Protein AF-A0A7C5XV26-F1 (afdb_monomer_lite)

pLDDT: mean 92.55, std 8.61, range [58.84, 98.88]

Radius of gyration: 18.76 Å; chains: 1; bounding box: 50×44×55 Å

Foldseek 3Di:
DVLLVLLQVLCVVLVALALLSPVDDAAEAEQQAPDLPDALAKAQAQPQDPGHGHRYIYFHHHDPFPAGLVQQSLRSQLRSQLSNLCNAQNADCDPVDPRLQSNQQSNLSSNLSSLLSLVVPADDDDDGSHRDQFGSLNRHDPSDGQDGQQAQDDDPPQDPVSRAAQACPVVVPDRHRNRDSSVNVNLLCCQAVWAAGNCLVYPPDPDFLRVFTADHPHSVLSSNLSSCLSHPPHHNPDGLLCVLVSSLVSQCVVQVPDDPPDKDGRSVSSSRNSQSSSSSRPRHHPPDHDIDDD

Secondary structure (DSSP, 8-state):
-HHHHHHHHHHHHTT-SSTTSS----EEEEEE--BTTB-S-EEEE-S--SSS-SSEEEEEPPSSSSS-GGG-HHHHHHHHHHHHHHTTT-----TTSS-HHHHHHHHHHHHHHHHHHHHHHSEESSSTTEE-SEESGGG-SSS--SEESS-----TTS-GGG---SSTTSSTT---HHHHHTHHHHHHHHHHH-B--GGGGSTT---TTTT--B----HHHHHHHHHHIIIII--TT--TTTHHHHHHHHHHHHH--PBTTB-S-TTHHHHHHHHHHHHHTT----S-------

Sequence (294 aa):
MQFTYDAMLTFHNLGRNGWDGLGGPAKVVVDEYNYPTEGDEAKFNRSASSRAPENSVVVLKKISRPYSVAAGIDIIGHEWGHGVVYTSANFPDDPSQPKPVGAQLHEGFADVIGYINEWSHQIPGSGPERADWMAGEDSFSNGHWDRRVDDANWPSWLPTYARYYFHKNDHPSDQEAHRRGNMLPVAFRLLDVGGQNPICSRPGWSGEGCTISVNGQGLSKAENIFFHTLTHMCTSTTQWEDLPDLMMWSAFRLYGHCTPGKPGNPALEEQHAVDDAFTAIGYPGPGDYYECPS

Structure (mmCIF, N/CA/C/O backbone):
data_AF-A0A7C5XV26-F1
#
_entry.id   AF-A0A7C5XV26-F1
#
loop_
_atom_site.group_PDB
_atom_site.id
_atom_site.type_symbol
_atom_site.label_atom_id
_atom_site.label_alt_id
_atom_site.label_comp_id
_atom_site.label_asym_id
_atom_site.label_entity_id
_atom_site.label_seq_id
_atom_site.pdbx_PDB_ins_code
_atom_site.Cartn_x
_atom_site.Cartn_y
_atom_site.Cartn_z
_atom_site.occupancy
_atom_site.B_iso_or_equiv
_atom_site.auth_seq_id
_atom_site.auth_comp_id
_atom_site.auth_asym_id
_atom_site.auth_atom_id
_atom_site.pdbx_PDB_model_num
ATOM 1 N N . MET A 1 1 ? 11.077 -14.746 -10.281 1.00 84.88 1 MET A N 1
ATOM 2 C CA . MET A 1 1 ? 10.145 -15.872 -10.019 1.00 84.88 1 MET A CA 1
ATOM 3 C C . MET A 1 1 ? 9.879 -16.048 -8.528 1.00 84.88 1 MET A C 1
ATOM 5 O O . MET A 1 1 ? 8.709 -16.113 -8.191 1.00 84.88 1 MET A O 1
ATOM 9 N N . GLN A 1 2 ? 10.899 -16.075 -7.655 1.00 95.88 2 GLN A N 1
ATOM 10 C CA . GLN A 1 2 ? 10.710 -16.202 -6.197 1.00 95.88 2 GLN A CA 1
ATOM 11 C C . GLN A 1 2 ? 9.757 -15.138 -5.621 1.00 95.88 2 GLN A C 1
ATOM 13 O O . GLN A 1 2 ? 8.709 -15.503 -5.115 1.00 95.88 2 GLN A O 1
ATOM 18 N N . PHE A 1 3 ? 9.995 -13.845 -5.864 1.00 97.62 3 PHE A N 1
ATOM 19 C CA . PHE A 1 3 ? 9.114 -12.778 -5.354 1.00 97.62 3 PHE A CA 1
ATOM 20 C C . PHE A 1 3 ? 7.666 -12.822 -5.861 1.00 97.62 3 PHE A C 1
ATOM 22 O O . PHE A 1 3 ? 6.751 -12.364 -5.192 1.00 97.62 3 PHE A O 1
ATOM 29 N N . THR A 1 4 ? 7.415 -13.423 -7.028 1.00 98.00 4 THR A N 1
ATOM 30 C CA . THR A 1 4 ? 6.037 -13.684 -7.478 1.00 98.00 4 THR A CA 1
ATOM 31 C C . THR A 1 4 ? 5.378 -14.782 -6.648 1.00 98.00 4 THR A C 1
ATOM 33 O O . THR A 1 4 ? 4.200 -14.678 -6.330 1.00 98.00 4 THR A O 1
ATOM 36 N N . TYR A 1 5 ? 6.122 -15.831 -6.297 1.00 98.12 5 TYR A N 1
ATOM 37 C CA . TYR A 1 5 ? 5.633 -16.858 -5.382 1.00 98.12 5 TYR A CA 1
ATOM 38 C C . TYR A 1 5 ? 5.378 -16.273 -3.988 1.00 98.12 5 TYR A C 1
ATOM 40 O O . TYR A 1 5 ? 4.312 -16.514 -3.425 1.00 98.12 5 TYR A O 1
ATOM 48 N N . ASP A 1 6 ? 6.300 -15.452 -3.485 1.00 98.38 6 ASP A N 1
ATOM 49 C CA . ASP A 1 6 ? 6.178 -14.789 -2.184 1.00 98.38 6 ASP A CA 1
ATOM 50 C C . ASP A 1 6 ? 4.942 -13.879 -2.139 1.00 98.38 6 ASP A C 1
ATOM 52 O O . ASP A 1 6 ? 4.151 -13.981 -1.204 1.00 98.38 6 ASP A O 1
ATOM 56 N N . ALA A 1 7 ? 4.673 -13.121 -3.212 1.00 98.31 7 ALA A N 1
ATOM 57 C CA . ALA A 1 7 ? 3.433 -12.356 -3.371 1.00 98.31 7 ALA A CA 1
ATOM 58 C C . ALA A 1 7 ? 2.167 -13.208 -3.242 1.00 98.31 7 ALA A C 1
ATOM 60 O O . ALA A 1 7 ? 1.232 -12.847 -2.526 1.00 98.31 7 ALA A O 1
ATOM 61 N N . MET A 1 8 ? 2.132 -14.373 -3.890 1.00 98.56 8 MET A N 1
ATOM 62 C CA . MET A 1 8 ? 0.978 -15.266 -3.769 1.00 98.56 8 MET A CA 1
ATOM 63 C C . MET A 1 8 ? 0.862 -15.876 -2.367 1.00 98.56 8 MET A C 1
ATOM 65 O O . MET A 1 8 ? -0.255 -16.077 -1.889 1.00 98.56 8 MET A O 1
ATOM 69 N N . LEU A 1 9 ? 1.987 -16.158 -1.701 1.00 98.56 9 LEU A N 1
ATOM 70 C CA . LEU A 1 9 ? 2.003 -16.656 -0.325 1.00 98.56 9 LEU A CA 1
ATOM 71 C C . LEU A 1 9 ? 1.493 -15.595 0.661 1.00 98.56 9 LEU A C 1
ATOM 73 O O . LEU A 1 9 ? 0.686 -15.920 1.528 1.00 98.56 9 LEU A O 1
ATOM 77 N N . THR A 1 10 ? 1.885 -14.332 0.486 1.00 98.56 10 THR A N 1
ATOM 78 C CA . THR A 1 10 ? 1.344 -13.191 1.239 1.00 98.56 10 THR A CA 1
ATOM 79 C C . THR A 1 10 ? -0.172 -13.118 1.095 1.00 98.56 10 THR A C 1
ATOM 81 O O . THR A 1 10 ? -0.890 -13.097 2.092 1.00 98.56 10 THR A O 1
ATOM 84 N N . PHE A 1 11 ? -0.692 -13.179 -0.136 1.00 98.69 11 PHE A N 1
ATOM 85 C CA . PHE A 1 11 ? -2.140 -13.168 -0.369 1.00 98.69 11 PHE A CA 1
ATOM 86 C C . PHE A 1 11 ? -2.839 -14.355 0.288 1.00 98.69 11 PHE A C 1
ATOM 88 O O . PHE A 1 11 ? -3.886 -14.174 0.907 1.00 98.69 11 PHE A O 1
ATOM 95 N N . HIS A 1 12 ? -2.244 -15.548 0.215 1.00 98.50 12 HIS A N 1
ATOM 96 C CA . HIS A 1 12 ? -2.775 -16.735 0.876 1.00 98.50 12 HIS A CA 1
ATOM 97 C C . HIS A 1 12 ? -2.871 -16.556 2.396 1.00 98.50 12 HIS A C 1
ATOM 99 O O . HIS A 1 12 ? -3.911 -16.865 2.978 1.00 98.50 12 HIS A O 1
ATOM 105 N N . ASN A 1 13 ? -1.825 -16.013 3.024 1.00 98.38 13 ASN A N 1
ATOM 106 C CA . ASN A 1 13 ? -1.793 -15.749 4.464 1.00 98.38 13 ASN A CA 1
ATOM 107 C C . ASN A 1 13 ? -2.829 -14.693 4.884 1.00 98.38 13 ASN A C 1
ATOM 109 O O . ASN A 1 13 ? -3.404 -14.801 5.963 1.00 98.38 13 ASN A O 1
ATOM 113 N N . LEU A 1 14 ? -3.133 -13.741 3.999 1.00 98.38 14 LEU A N 1
ATOM 114 C CA . LEU A 1 14 ? -4.205 -12.752 4.159 1.00 98.38 14 LEU A CA 1
ATOM 115 C C . LEU A 1 14 ? -5.596 -13.286 3.756 1.00 98.38 14 LEU A C 1
ATOM 117 O O . LEU A 1 14 ? -6.553 -12.524 3.625 1.00 98.38 14 LEU A O 1
ATOM 121 N N . GLY A 1 15 ? -5.731 -14.598 3.534 1.00 98.06 15 GLY A N 1
ATOM 122 C CA . GLY A 1 15 ? -7.009 -15.257 3.257 1.00 98.06 15 GLY A CA 1
ATOM 123 C C . GLY A 1 15 ? -7.496 -15.161 1.808 1.00 98.06 15 GLY A C 1
ATOM 124 O O . GLY A 1 15 ? -8.649 -15.498 1.530 1.00 98.06 15 GLY A O 1
ATOM 125 N N . ARG A 1 16 ? -6.647 -14.740 0.864 1.00 98.25 16 ARG A N 1
ATOM 126 C CA . ARG A 1 16 ? -6.972 -14.630 -0.566 1.00 98.25 16 ARG A CA 1
ATOM 127 C C . ARG A 1 16 ? -6.250 -15.697 -1.390 1.00 98.25 16 ARG A C 1
ATOM 129 O O . ARG A 1 16 ? -5.036 -15.853 -1.330 1.00 98.25 16 ARG A O 1
ATOM 136 N N . ASN A 1 17 ? -6.990 -16.427 -2.221 1.00 98.19 17 ASN A N 1
ATOM 137 C CA . ASN A 1 17 ? -6.408 -17.432 -3.111 1.00 98.19 17 ASN A CA 1
ATOM 138 C C . ASN A 1 17 ? -5.797 -16.773 -4.365 1.00 98.19 17 ASN A C 1
ATOM 140 O O . ASN A 1 17 ? -6.487 -16.597 -5.365 1.00 98.19 17 ASN A O 1
ATOM 144 N N . GLY A 1 18 ? -4.519 -16.389 -4.311 1.00 97.81 18 GLY A N 1
ATOM 145 C CA . GLY A 1 18 ? -3.819 -15.723 -5.418 1.00 97.81 18 GLY A CA 1
ATOM 146 C C . GLY A 1 18 ? -4.262 -14.272 -5.651 1.00 97.81 18 GLY A C 1
ATOM 147 O O . GLY A 1 18 ? -5.077 -13.724 -4.912 1.00 97.81 18 GLY A O 1
ATOM 148 N N . TRP A 1 19 ? -3.721 -13.625 -6.685 1.00 97.94 19 TRP A N 1
ATOM 149 C CA . TRP A 1 19 ? -4.006 -12.210 -6.970 1.00 97.94 19 TRP A CA 1
ATOM 150 C C . TRP A 1 19 ? -5.480 -11.961 -7.336 1.00 97.94 19 TRP A C 1
ATOM 152 O O . TRP A 1 19 ? -6.054 -10.951 -6.932 1.00 97.94 19 TRP A O 1
ATOM 162 N N . ASP A 1 20 ? -6.127 -12.911 -8.015 1.00 97.94 20 ASP A N 1
ATOM 163 C CA . ASP A 1 20 ? -7.521 -12.826 -8.472 1.00 97.94 20 ASP A CA 1
ATOM 164 C C . ASP A 1 20 ? -8.550 -13.361 -7.461 1.00 97.94 20 ASP A C 1
ATOM 166 O O . ASP A 1 20 ? -9.755 -13.258 -7.687 1.00 97.94 20 ASP A O 1
ATOM 170 N N . GLY A 1 21 ? -8.096 -13.933 -6.341 1.00 98.19 21 GLY A N 1
ATOM 171 C CA . GLY A 1 21 ? -8.956 -14.577 -5.345 1.00 98.19 21 GLY A CA 1
ATOM 172 C C . GLY A 1 21 ? -9.501 -15.948 -5.765 1.00 98.19 21 GLY A C 1
ATOM 173 O O . GLY A 1 21 ? -10.242 -16.562 -4.996 1.00 98.19 21 GLY A O 1
ATOM 174 N N . LEU A 1 22 ? -9.132 -16.449 -6.948 1.00 98.25 22 LEU A N 1
ATOM 175 C CA . LEU A 1 22 ? -9.592 -17.720 -7.518 1.00 98.25 22 LEU A CA 1
ATOM 176 C C . LEU A 1 22 ? -8.457 -18.739 -7.704 1.00 98.25 22 LEU A C 1
ATOM 178 O O . LEU A 1 22 ? -8.714 -19.882 -8.086 1.00 98.25 22 LEU A O 1
ATOM 182 N N . GLY A 1 23 ? -7.217 -18.360 -7.400 1.00 96.88 23 GLY A N 1
ATOM 183 C CA . GLY A 1 23 ? -6.029 -19.185 -7.595 1.00 96.88 23 GLY A CA 1
ATOM 184 C C . GLY A 1 23 ? -5.565 -19.198 -9.048 1.00 96.88 23 GLY A C 1
ATOM 185 O O . GLY A 1 23 ? -4.996 -20.193 -9.504 1.00 96.88 23 GLY A O 1
ATOM 186 N N . GLY A 1 24 ? -5.839 -18.124 -9.794 1.00 95.06 24 GLY A N 1
ATOM 187 C CA . GLY A 1 24 ? -5.371 -17.972 -11.163 1.00 95.06 24 GLY A CA 1
ATOM 188 C C . GLY A 1 24 ? -3.841 -18.008 -11.261 1.00 95.06 24 GLY A C 1
ATOM 189 O O . GLY A 1 24 ? -3.130 -17.657 -10.315 1.00 95.06 24 GLY A O 1
ATOM 190 N N . PRO A 1 25 ? -3.288 -18.432 -12.411 1.00 96.44 25 PRO A N 1
ATOM 191 C CA . PRO A 1 25 ? -1.846 -18.539 -12.581 1.00 96.44 25 PRO A CA 1
ATOM 192 C C . PRO A 1 25 ? -1.173 -17.163 -12.501 1.00 96.44 25 PRO A C 1
ATOM 194 O O . PRO A 1 25 ? -1.464 -16.278 -13.306 1.00 96.44 25 PRO A O 1
ATOM 197 N N . ALA A 1 26 ? -0.217 -17.015 -11.584 1.00 97.19 26 ALA A N 1
ATOM 198 C CA . ALA A 1 26 ? 0.644 -15.843 -11.494 1.00 97.19 26 ALA A CA 1
ATOM 199 C C . ALA A 1 26 ? 1.788 -15.954 -12.515 1.00 97.19 26 ALA A C 1
ATOM 201 O O . ALA A 1 26 ? 2.703 -16.768 -12.370 1.00 97.19 26 ALA A O 1
ATOM 202 N N . LYS A 1 27 ? 1.712 -15.171 -13.592 1.00 97.06 27 LYS A N 1
ATOM 203 C CA . LYS A 1 27 ? 2.700 -15.160 -14.678 1.00 97.06 27 LYS A CA 1
ATOM 204 C C . LYS A 1 27 ? 3.583 -13.926 -14.561 1.00 97.06 27 LYS A C 1
ATOM 206 O O . LYS A 1 27 ? 3.082 -12.832 -14.321 1.00 97.06 27 LYS A O 1
ATOM 211 N N . VAL A 1 28 ? 4.878 -14.103 -14.795 1.00 96.50 28 VAL A N 1
ATOM 212 C CA . VAL A 1 28 ? 5.843 -13.005 -14.854 1.00 96.50 28 VAL A CA 1
ATOM 213 C C . VAL A 1 28 ? 6.678 -13.110 -16.124 1.00 96.50 28 VAL A C 1
ATOM 215 O O . VAL A 1 28 ? 7.121 -14.200 -16.491 1.00 96.50 28 VAL A O 1
ATOM 218 N N . VAL A 1 29 ? 6.881 -11.980 -16.794 1.00 95.25 29 VAL A N 1
ATOM 219 C CA . VAL A 1 29 ? 7.815 -11.827 -17.914 1.00 95.25 29 VAL A CA 1
ATOM 220 C C . VAL A 1 29 ? 8.934 -10.908 -17.448 1.00 95.25 29 VAL A C 1
ATOM 222 O O . VAL A 1 29 ? 8.661 -9.866 -16.865 1.00 95.25 29 VAL A O 1
ATOM 225 N N . VAL A 1 30 ? 10.187 -11.302 -17.672 1.00 93.25 30 VAL A N 1
ATOM 226 C CA . VAL A 1 30 ? 11.369 -10.542 -17.239 1.00 93.25 30 VAL A CA 1
ATOM 227 C C . VAL A 1 30 ? 12.223 -10.195 -18.447 1.00 93.25 30 VAL A C 1
ATOM 229 O O . VAL A 1 30 ? 12.278 -10.970 -19.403 1.00 93.25 30 VAL A O 1
ATOM 232 N N . ASP A 1 31 ? 12.884 -9.041 -18.376 1.00 88.44 31 ASP A N 1
ATOM 233 C CA . ASP A 1 31 ? 13.693 -8.464 -19.449 1.00 88.44 31 ASP A CA 1
ATOM 234 C C . ASP A 1 31 ? 12.890 -8.253 -20.740 1.00 88.44 31 ASP A C 1
ATOM 236 O O . ASP A 1 31 ? 13.389 -8.442 -21.855 1.00 88.44 31 ASP A O 1
ATOM 240 N N . GLU A 1 32 ? 11.631 -7.833 -20.588 1.00 84.38 32 GLU A N 1
ATOM 241 C CA . GLU A 1 32 ? 10.820 -7.405 -21.720 1.00 84.38 32 GLU A CA 1
ATOM 242 C C . GLU A 1 32 ? 11.439 -6.139 -22.332 1.00 84.38 32 GLU A C 1
ATOM 244 O O . GLU A 1 32 ? 11.882 -5.222 -21.634 1.00 84.38 32 GLU A O 1
ATOM 249 N N . TYR A 1 33 ? 11.565 -6.132 -23.659 1.00 79.19 33 TYR A N 1
ATOM 250 C CA . TYR A 1 33 ? 12.166 -5.025 -24.391 1.00 79.19 33 TYR A CA 1
ATOM 251 C C . TYR A 1 33 ? 11.062 -4.187 -25.021 1.00 79.19 33 TYR A C 1
ATOM 253 O O . TYR A 1 33 ? 10.629 -4.503 -26.138 1.00 79.19 33 TYR A O 1
ATOM 261 N N . ASN A 1 34 ? 10.610 -3.139 -24.321 1.00 66.19 34 ASN A N 1
ATOM 262 C CA . ASN A 1 34 ? 9.461 -2.401 -24.817 1.00 66.19 34 ASN A CA 1
ATOM 263 C C . ASN A 1 34 ? 9.849 -1.460 -25.972 1.00 66.19 34 ASN A C 1
ATOM 265 O O . ASN A 1 34 ? 9.301 -1.591 -27.066 1.00 66.19 34 ASN A O 1
ATOM 269 N N . TYR A 1 35 ? 10.887 -0.638 -25.782 1.00 61.56 35 TYR A N 1
ATOM 270 C CA . TYR A 1 35 ? 11.550 0.259 -26.749 1.00 61.56 35 TYR A CA 1
ATOM 271 C C . TYR A 1 35 ? 12.933 0.660 -26.167 1.00 61.56 35 TYR A C 1
ATOM 273 O O . TYR A 1 35 ? 13.155 0.446 -24.978 1.00 61.56 35 TYR A O 1
ATOM 281 N N . PRO A 1 36 ? 13.887 1.262 -26.914 1.00 61.19 36 PRO A N 1
ATOM 282 C CA . PRO A 1 36 ? 15.207 1.622 -26.366 1.00 61.19 36 PRO A CA 1
ATOM 283 C C . PRO A 1 36 ? 15.175 2.660 -25.226 1.00 61.19 36 PRO A C 1
ATOM 285 O O . PRO A 1 36 ? 16.219 2.922 -24.635 1.00 61.19 36 PRO A O 1
AT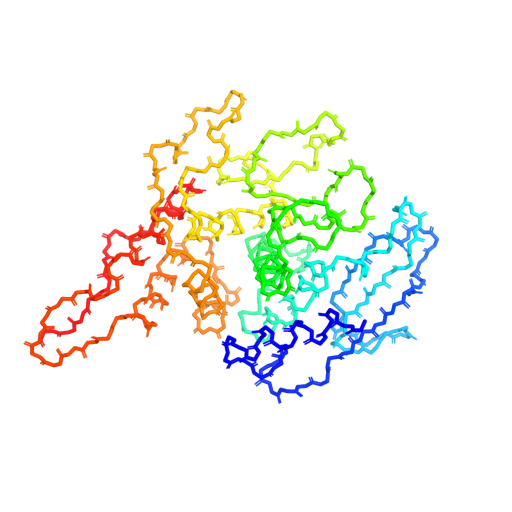OM 288 N N . THR A 1 37 ? 14.013 3.250 -24.933 1.00 62.12 37 THR A N 1
ATOM 289 C CA . THR A 1 37 ? 13.795 4.254 -23.879 1.00 62.12 37 THR A CA 1
ATOM 290 C C . THR A 1 37 ? 12.896 3.776 -22.739 1.00 62.12 37 THR A C 1
ATOM 292 O O . THR A 1 37 ? 12.760 4.498 -21.762 1.00 62.12 37 THR A O 1
ATOM 295 N N . GLU A 1 38 ? 12.272 2.603 -22.861 1.00 71.19 38 GLU A N 1
ATOM 296 C CA . GLU A 1 38 ? 11.402 2.032 -21.829 1.00 71.19 38 GLU A CA 1
ATOM 297 C C . GLU A 1 38 ? 12.158 0.890 -21.146 1.00 71.19 38 GLU A C 1
ATOM 299 O 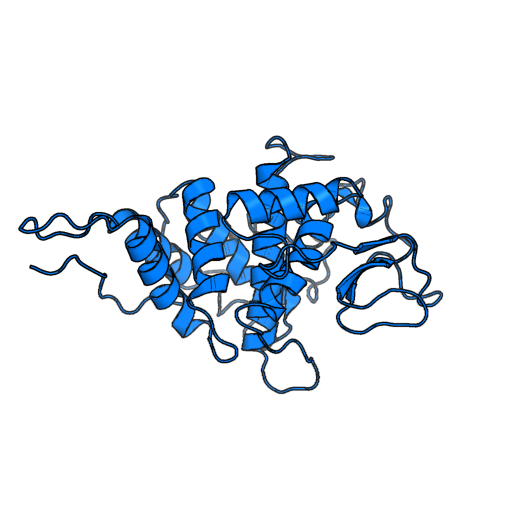O . GLU A 1 38 ? 12.349 -0.184 -21.721 1.00 71.19 38 GLU A O 1
ATOM 304 N N . GLY A 1 39 ? 12.655 1.162 -19.946 1.00 83.56 39 GLY A N 1
ATOM 305 C CA . GLY A 1 39 ? 13.403 0.227 -19.122 1.00 83.56 39 GLY A CA 1
ATOM 306 C C . GLY A 1 39 ? 13.455 0.715 -17.684 1.00 83.56 39 GLY A C 1
ATOM 307 O O . GLY A 1 39 ? 13.040 1.833 -17.400 1.00 83.56 39 GLY A O 1
ATOM 308 N N . ASP A 1 40 ? 13.979 -0.126 -16.795 1.00 90.00 40 ASP A N 1
ATOM 309 C CA . ASP A 1 40 ? 14.018 0.149 -15.350 1.00 90.00 40 ASP A CA 1
ATOM 310 C C . ASP A 1 40 ? 12.628 0.351 -14.700 1.00 90.00 40 ASP A C 1
ATOM 312 O O . ASP A 1 40 ? 12.488 1.136 -13.762 1.00 90.00 40 ASP A O 1
ATOM 316 N N . GLU A 1 41 ? 11.616 -0.366 -15.196 1.00 92.19 41 GLU A N 1
ATOM 317 C CA . GLU A 1 41 ? 10.213 -0.287 -14.766 1.00 92.19 41 GLU A CA 1
ATOM 318 C C . GLU A 1 41 ? 9.590 -1.691 -14.725 1.00 92.19 41 GLU A C 1
ATOM 320 O O . GLU A 1 41 ? 10.026 -2.607 -15.436 1.00 92.19 41 GLU A O 1
ATOM 325 N N . ALA A 1 42 ? 8.577 -1.867 -13.882 1.00 95.31 42 ALA A N 1
ATOM 326 C CA . ALA A 1 42 ? 7.688 -3.017 -13.899 1.00 95.31 42 ALA A CA 1
ATOM 327 C C . ALA A 1 42 ? 6.242 -2.534 -14.082 1.00 95.31 42 ALA A C 1
ATOM 329 O O . ALA A 1 42 ? 5.950 -1.360 -13.887 1.00 95.31 42 ALA A O 1
ATOM 330 N N . LYS A 1 43 ? 5.365 -3.418 -14.564 1.00 95.25 43 LYS A N 1
ATOM 331 C CA . LYS A 1 43 ? 3.933 -3.124 -14.695 1.00 95.25 43 LYS A CA 1
ATOM 332 C C . LYS A 1 43 ? 3.071 -4.371 -14.576 1.00 95.25 43 LYS A C 1
ATOM 334 O O . LYS A 1 43 ? 3.434 -5.440 -15.087 1.00 95.25 43 LYS A O 1
ATOM 339 N N . PHE A 1 44 ? 1.863 -4.216 -14.051 1.00 96.56 44 PHE A N 1
ATOM 340 C CA . PHE A 1 44 ? 0.805 -5.207 -14.201 1.00 96.56 44 PHE A CA 1
ATOM 341 C C . PHE A 1 44 ? 0.131 -5.099 -15.572 1.00 96.56 44 PHE A C 1
ATOM 343 O O . PHE A 1 44 ? -0.628 -4.179 -15.879 1.00 96.56 44 PHE A O 1
ATOM 350 N N . ASN A 1 45 ? 0.371 -6.089 -16.424 1.00 95.00 45 ASN A N 1
ATOM 351 C CA . ASN A 1 45 ? -0.192 -6.145 -17.762 1.00 95.00 45 ASN A CA 1
ATOM 352 C C . ASN A 1 45 ? -1.587 -6.787 -17.746 1.00 95.00 45 ASN A C 1
ATOM 354 O O . ASN A 1 45 ? -1.709 -8.011 -17.801 1.00 95.00 45 ASN A O 1
ATOM 358 N N . ARG A 1 46 ? -2.649 -5.972 -17.717 1.00 93.56 46 ARG A N 1
ATOM 359 C CA . ARG A 1 46 ? -4.047 -6.457 -17.750 1.00 93.56 46 ARG A CA 1
ATOM 360 C C . ARG A 1 46 ? -4.417 -7.151 -19.057 1.00 93.56 46 ARG A C 1
ATOM 362 O O . ARG A 1 46 ? -5.136 -8.140 -19.044 1.00 93.56 46 ARG A O 1
ATOM 369 N N . SER A 1 47 ? -3.939 -6.625 -20.181 1.00 92.75 47 SER A N 1
ATOM 370 C CA . SER A 1 47 ? -4.338 -7.064 -21.521 1.00 92.75 47 SER A CA 1
ATOM 371 C C . SER A 1 47 ? -3.200 -7.803 -22.198 1.00 92.75 47 SER A C 1
ATOM 373 O O . SER A 1 47 ? -2.069 -7.326 -22.207 1.00 92.75 47 SER A O 1
ATOM 375 N N . ALA A 1 48 ? -3.485 -8.950 -22.811 1.00 93.00 48 ALA A N 1
ATOM 376 C CA . ALA A 1 48 ? -2.468 -9.694 -23.543 1.00 93.00 48 ALA A CA 1
ATOM 377 C C . ALA A 1 48 ? -1.826 -8.820 -24.630 1.00 93.00 48 ALA A C 1
ATOM 379 O O . ALA A 1 48 ? -2.502 -8.085 -25.352 1.00 93.00 48 ALA A O 1
ATOM 380 N N . SER A 1 49 ? -0.512 -8.938 -24.765 1.00 89.69 49 SER A N 1
ATOM 381 C CA . SER A 1 49 ? 0.264 -8.295 -25.815 1.00 89.69 49 SER A CA 1
ATOM 382 C C . SER A 1 49 ? 1.057 -9.345 -26.591 1.00 89.69 49 SER A C 1
ATOM 384 O O . SER A 1 49 ? 1.087 -10.526 -26.246 1.00 89.69 49 SER A O 1
ATOM 386 N N . SER A 1 50 ? 1.746 -8.918 -27.649 1.00 88.44 50 SER A N 1
ATOM 387 C CA . SER A 1 50 ? 2.667 -9.802 -28.378 1.00 88.44 50 SER A CA 1
ATOM 388 C C . SER A 1 50 ? 3.860 -10.280 -27.534 1.00 88.44 50 SER A C 1
ATOM 390 O O . SER A 1 50 ? 4.587 -11.171 -27.968 1.00 88.44 50 SER A O 1
ATOM 392 N N . ARG A 1 51 ? 4.072 -9.695 -26.348 1.00 85.69 51 ARG A N 1
ATOM 393 C CA . ARG A 1 51 ? 5.269 -9.895 -25.521 1.00 85.69 51 ARG A CA 1
ATOM 394 C C . ARG A 1 51 ? 4.973 -10.456 -24.136 1.00 85.69 51 ARG A C 1
ATOM 396 O O . ARG A 1 51 ? 5.841 -11.093 -23.549 1.00 85.69 51 ARG A O 1
ATOM 403 N N . ALA A 1 52 ? 3.756 -10.269 -23.637 1.00 93.38 52 ALA A N 1
ATOM 404 C CA . ALA A 1 52 ? 3.332 -10.789 -22.349 1.00 93.38 52 ALA A CA 1
ATOM 405 C C . ALA A 1 52 ? 1.872 -11.262 -22.399 1.00 93.38 52 ALA A C 1
ATOM 407 O O . ALA A 1 52 ? 1.048 -10.646 -23.081 1.00 93.38 52 ALA A O 1
ATOM 408 N N . PRO A 1 53 ? 1.530 -12.351 -21.691 1.00 94.94 53 PRO A N 1
ATOM 409 C CA . PRO A 1 53 ? 0.142 -12.766 -21.547 1.00 94.94 53 PRO A CA 1
ATOM 410 C C . PRO A 1 53 ? -0.670 -11.708 -20.783 1.00 94.94 53 PRO A C 1
ATOM 412 O O . PRO A 1 53 ? -0.122 -10.820 -20.136 1.00 94.94 53 PRO A O 1
ATOM 415 N N . GLU A 1 54 ? -1.994 -11.800 -20.860 1.00 96.12 54 GLU A N 1
ATOM 416 C CA . GLU A 1 54 ? -2.863 -11.028 -19.968 1.00 96.12 54 GLU A CA 1
ATOM 417 C C . GLU A 1 54 ? -2.650 -11.438 -18.508 1.00 96.12 54 GLU A C 1
ATOM 419 O O . GLU A 1 54 ? -2.288 -12.588 -18.218 1.00 96.12 54 GLU A O 1
ATOM 424 N N . ASN A 1 55 ? -2.935 -10.499 -17.611 1.00 96.62 55 ASN A N 1
ATOM 425 C CA . ASN A 1 55 ? -2.850 -10.648 -16.165 1.00 96.62 55 ASN A CA 1
ATOM 426 C C . ASN A 1 55 ? -1.488 -11.183 -15.703 1.00 96.62 55 ASN A C 1
ATOM 428 O O . ASN A 1 55 ? -1.384 -12.208 -15.022 1.00 96.62 55 ASN A O 1
ATOM 432 N N . SER A 1 56 ? -0.427 -10.505 -16.134 1.00 97.25 56 SER A N 1
ATOM 433 C CA . SER A 1 56 ? 0.949 -10.855 -15.787 1.00 97.25 56 SER A CA 1
ATOM 434 C C . SER A 1 56 ? 1.730 -9.645 -15.323 1.00 97.25 56 SER A C 1
ATOM 436 O O . SER A 1 56 ? 1.557 -8.561 -15.874 1.00 97.25 56 SER A O 1
ATOM 438 N N . VAL A 1 57 ? 2.680 -9.857 -14.423 1.00 97.75 57 VAL A N 1
ATOM 439 C CA . VAL A 1 57 ? 3.698 -8.847 -14.130 1.00 97.75 57 VAL A CA 1
ATOM 440 C C . VAL A 1 57 ? 4.741 -8.849 -15.243 1.00 97.75 57 VAL A C 1
ATOM 442 O O . VAL A 1 57 ? 5.251 -9.902 -15.633 1.00 97.75 57 VAL A O 1
ATOM 445 N N . VAL A 1 58 ? 5.050 -7.675 -15.778 1.00 96.25 58 VAL A N 1
ATOM 446 C CA . VAL A 1 58 ? 6.066 -7.487 -16.814 1.00 96.25 58 VAL A CA 1
ATOM 447 C C . VAL A 1 58 ? 7.164 -6.616 -16.241 1.00 96.25 58 VAL A C 1
ATOM 449 O O . VAL A 1 58 ? 6.925 -5.462 -15.912 1.00 96.25 58 VAL A O 1
ATOM 452 N N . VAL A 1 59 ? 8.368 -7.168 -16.148 1.00 95.94 59 VAL A N 1
ATOM 453 C CA . VAL A 1 59 ? 9.573 -6.434 -15.776 1.00 95.94 59 VAL A CA 1
ATOM 454 C C . VAL A 1 59 ? 10.319 -6.057 -17.044 1.00 95.94 59 VAL A C 1
ATOM 456 O O . VAL A 1 59 ? 10.757 -6.931 -17.804 1.00 95.94 59 VAL A O 1
ATOM 459 N N . LEU A 1 60 ? 10.465 -4.754 -17.264 1.00 93.75 60 LEU A N 1
ATOM 460 C CA . LEU A 1 60 ? 11.214 -4.231 -18.391 1.00 93.75 60 LEU A CA 1
ATOM 461 C C . LEU A 1 60 ? 12.710 -4.434 -18.181 1.00 93.75 60 LEU A C 1
ATOM 463 O O . LEU A 1 60 ? 13.223 -4.519 -17.062 1.00 93.75 60 LEU A O 1
ATOM 467 N N . LYS A 1 61 ? 13.432 -4.494 -19.296 1.00 91.88 61 LYS A N 1
ATOM 468 C CA . LYS A 1 61 ? 14.885 -4.600 -19.282 1.00 91.88 61 LYS A CA 1
ATOM 469 C C . LYS A 1 61 ? 15.510 -3.442 -18.498 1.00 91.88 61 LYS A C 1
ATOM 471 O O . LYS A 1 61 ? 15.167 -2.277 -18.688 1.00 91.88 61 LYS A O 1
ATOM 476 N N . LYS A 1 62 ? 16.508 -3.764 -17.680 1.00 91.81 62 LYS A N 1
ATOM 477 C CA . LYS A 1 62 ? 17.363 -2.776 -17.012 1.00 91.81 62 LYS A CA 1
ATOM 478 C C . LYS A 1 62 ? 18.180 -1.969 -18.028 1.00 91.81 62 LYS A C 1
ATOM 480 O O . LYS A 1 62 ? 18.864 -2.561 -18.871 1.00 91.81 62 LYS A O 1
ATOM 485 N N . ILE A 1 63 ? 18.174 -0.643 -17.917 1.00 89.69 63 ILE A N 1
ATOM 486 C CA . ILE A 1 63 ? 18.918 0.269 -18.802 1.00 89.69 63 ILE A CA 1
ATOM 487 C C . ILE A 1 63 ? 19.912 1.122 -18.008 1.00 89.69 63 ILE A C 1
ATOM 489 O O . ILE A 1 63 ? 21.083 1.195 -18.380 1.00 89.69 63 ILE A O 1
ATOM 493 N N . SER A 1 64 ? 19.468 1.741 -16.919 1.00 88.19 64 SER A N 1
ATOM 494 C CA . SER A 1 64 ? 20.218 2.741 -16.152 1.00 88.19 64 SER A CA 1
ATOM 495 C C . SER A 1 64 ? 20.401 2.375 -14.680 1.00 88.19 64 SER A C 1
ATOM 497 O O . SER A 1 64 ? 21.390 2.801 -14.077 1.00 88.19 64 SER A O 1
ATOM 499 N N . ARG A 1 65 ? 19.519 1.545 -14.104 1.00 89.81 65 ARG A N 1
ATOM 500 C CA . ARG A 1 65 ? 19.654 1.108 -12.709 1.00 89.81 65 ARG A CA 1
ATOM 501 C C . ARG A 1 65 ? 20.839 0.148 -12.533 1.00 89.81 65 ARG A C 1
ATOM 503 O O . ARG A 1 65 ? 21.204 -0.571 -13.475 1.00 89.81 65 ARG A O 1
ATOM 510 N N . PRO A 1 66 ? 21.470 0.095 -11.345 1.00 93.00 66 PRO A N 1
ATOM 511 C CA . PRO A 1 66 ? 22.484 -0.910 -11.022 1.00 93.00 66 PRO A CA 1
ATOM 512 C C . PRO A 1 66 ? 21.952 -2.342 -11.142 1.00 93.00 66 PRO A C 1
ATOM 514 O O . PRO A 1 66 ? 22.602 -3.171 -11.791 1.00 93.00 66 PRO A O 1
ATOM 517 N N . TYR A 1 67 ? 20.739 -2.596 -10.645 1.00 94.38 67 TYR A N 1
ATOM 518 C CA . TYR A 1 67 ? 20.067 -3.897 -10.682 1.00 94.38 67 TYR A CA 1
ATOM 519 C C . TYR A 1 67 ? 18.710 -3.809 -11.394 1.00 94.38 67 TYR A C 1
ATOM 521 O O . TYR A 1 67 ? 18.198 -2.723 -11.651 1.00 94.38 67 TYR A O 1
ATOM 529 N N . SER A 1 68 ? 18.178 -4.956 -11.826 1.00 94.75 68 SER A N 1
ATOM 530 C CA . SER A 1 68 ? 16.835 -5.002 -12.418 1.00 94.75 68 SER A CA 1
ATOM 531 C C . SER A 1 68 ? 15.805 -4.686 -11.338 1.00 94.75 68 SER A C 1
ATOM 533 O O . SER A 1 68 ? 16.002 -5.080 -10.194 1.00 94.75 68 SER A O 1
ATOM 535 N N . VAL A 1 69 ? 14.684 -4.062 -11.695 1.00 95.19 69 VAL A N 1
ATOM 536 C CA . VAL A 1 69 ? 13.567 -3.863 -10.755 1.00 95.19 69 VAL A CA 1
ATOM 537 C C . VAL A 1 69 ? 12.947 -5.184 -10.284 1.00 95.19 69 VAL A C 1
ATOM 539 O O . VAL A 1 69 ? 12.304 -5.225 -9.248 1.00 95.19 69 VAL A O 1
ATOM 542 N N . ALA A 1 70 ? 13.231 -6.300 -10.970 1.00 95.62 70 ALA A N 1
ATOM 543 C CA . ALA A 1 70 ? 12.926 -7.641 -10.465 1.00 95.62 70 ALA A CA 1
ATOM 544 C C . ALA A 1 70 ? 13.682 -8.016 -9.174 1.00 95.62 70 ALA A C 1
ATOM 546 O O . ALA A 1 70 ? 13.389 -9.071 -8.611 1.00 95.62 70 ALA A O 1
ATOM 547 N N . ALA A 1 71 ? 14.679 -7.224 -8.760 1.00 95.19 71 ALA A N 1
ATOM 548 C CA . ALA A 1 71 ? 15.404 -7.404 -7.506 1.00 95.19 71 ALA A CA 1
ATOM 549 C C . ALA A 1 71 ? 14.651 -6.849 -6.285 1.00 95.19 71 ALA A C 1
ATOM 551 O O . ALA A 1 71 ? 14.953 -7.292 -5.188 1.00 95.19 71 ALA A O 1
ATOM 552 N N . GLY A 1 72 ? 13.673 -5.954 -6.469 1.00 96.12 72 GLY A N 1
ATOM 553 C CA . GLY A 1 72 ? 12.824 -5.463 -5.379 1.00 96.12 72 GLY A CA 1
ATOM 554 C C . GLY A 1 72 ? 11.598 -6.352 -5.199 1.00 96.12 72 GLY A C 1
ATOM 555 O O . GLY A 1 72 ? 10.777 -6.485 -6.117 1.00 96.12 72 GLY A O 1
ATOM 556 N N . ILE A 1 73 ? 11.478 -7.008 -4.041 1.00 97.94 73 ILE A N 1
ATOM 557 C CA . ILE A 1 73 ? 10.278 -7.794 -3.707 1.00 97.94 73 ILE A CA 1
ATOM 558 C C . ILE A 1 73 ? 9.051 -6.896 -3.578 1.00 97.94 73 ILE A C 1
ATOM 560 O O . ILE A 1 73 ? 7.953 -7.292 -3.962 1.00 97.94 73 ILE A O 1
ATOM 564 N N . ASP A 1 74 ? 9.257 -5.689 -3.084 1.00 97.94 74 ASP A N 1
ATOM 565 C CA . ASP A 1 74 ? 8.281 -4.635 -2.907 1.00 97.94 74 ASP A CA 1
ATOM 566 C C . ASP A 1 74 ? 7.738 -4.129 -4.260 1.00 97.94 74 ASP A C 1
ATOM 568 O O . ASP A 1 74 ? 6.525 -4.013 -4.409 1.00 97.94 74 ASP A O 1
ATOM 572 N N . ILE A 1 75 ? 8.584 -3.982 -5.292 1.00 98.00 75 ILE A N 1
ATOM 573 C CA . ILE A 1 75 ? 8.173 -3.671 -6.670 1.00 98.00 75 ILE A CA 1
ATOM 574 C C . ILE A 1 75 ? 7.330 -4.818 -7.228 1.00 98.00 75 ILE A C 1
ATOM 576 O O . ILE A 1 75 ? 6.231 -4.605 -7.731 1.00 98.00 75 ILE A O 1
ATOM 580 N N . ILE A 1 76 ? 7.801 -6.066 -7.131 1.00 98.50 76 ILE A N 1
ATOM 581 C CA . ILE A 1 76 ? 7.027 -7.214 -7.632 1.00 98.50 76 ILE A CA 1
ATOM 582 C C . ILE A 1 76 ? 5.705 -7.373 -6.867 1.00 98.50 76 ILE A C 1
ATOM 584 O O . ILE A 1 76 ? 4.683 -7.714 -7.470 1.00 98.50 76 ILE A O 1
ATOM 588 N N . GLY A 1 77 ? 5.717 -7.123 -5.559 1.00 98.56 77 GLY A N 1
ATOM 589 C CA . GLY A 1 77 ? 4.538 -7.082 -4.705 1.00 98.56 77 GLY A CA 1
ATOM 590 C C . GLY A 1 77 ? 3.568 -5.985 -5.133 1.00 98.56 77 GLY A C 1
ATOM 591 O O . GLY A 1 77 ? 2.383 -6.273 -5.282 1.00 98.56 77 GLY A O 1
ATOM 592 N N . HIS A 1 78 ? 4.066 -4.780 -5.414 1.00 98.69 78 HIS A N 1
ATOM 593 C CA . HIS A 1 78 ? 3.303 -3.643 -5.928 1.00 98.69 78 HIS A CA 1
ATOM 594 C C . HIS A 1 78 ? 2.599 -3.993 -7.243 1.00 98.69 78 HIS A C 1
ATOM 596 O O . HIS A 1 78 ? 1.379 -3.849 -7.346 1.00 98.69 78 HIS A O 1
ATOM 602 N N . GLU A 1 79 ? 3.309 -4.601 -8.197 1.00 98.56 79 GLU A N 1
ATOM 603 C CA . GLU A 1 79 ? 2.692 -5.006 -9.463 1.00 98.56 79 GLU A CA 1
ATOM 604 C C . GLU A 1 79 ? 1.595 -6.060 -9.285 1.00 98.56 79 GLU A C 1
ATOM 606 O O . GLU A 1 79 ? 0.539 -6.005 -9.918 1.00 98.56 79 GLU A O 1
ATOM 611 N N . TRP A 1 80 ? 1.790 -7.034 -8.395 1.00 98.69 80 TRP A N 1
ATOM 612 C CA . TRP A 1 80 ? 0.709 -7.961 -8.051 1.00 98.69 80 TRP A CA 1
ATOM 613 C C . TRP A 1 80 ? -0.418 -7.286 -7.262 1.00 98.69 80 TRP A C 1
ATOM 615 O O . TRP A 1 80 ? -1.575 -7.702 -7.379 1.00 98.69 80 TRP A O 1
ATOM 625 N N . GLY A 1 81 ? -0.104 -6.227 -6.518 1.00 98.69 81 GLY A N 1
ATOM 626 C CA . GLY A 1 81 ? -1.049 -5.349 -5.843 1.00 98.69 81 GLY A CA 1
ATOM 627 C C . GLY A 1 81 ? -2.040 -4.710 -6.810 1.00 98.69 81 GLY A C 1
ATOM 628 O O . GLY A 1 81 ? -3.242 -4.780 -6.553 1.00 98.69 81 GLY A O 1
ATOM 629 N N . HIS A 1 82 ? -1.594 -4.226 -7.974 1.00 98.44 82 HIS A N 1
AT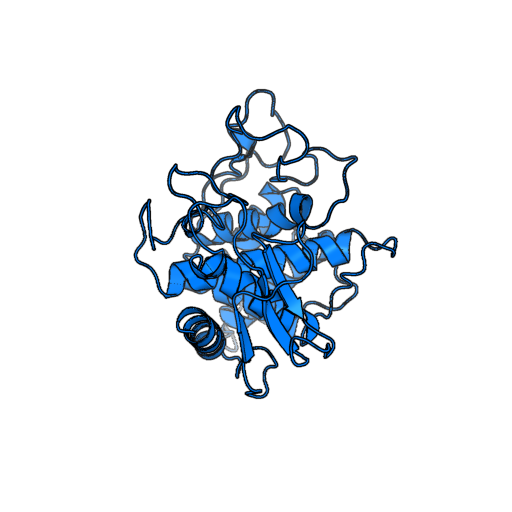OM 630 C CA . HIS A 1 82 ? -2.507 -3.785 -9.039 1.00 98.44 82 HIS A CA 1
ATOM 631 C C . HIS A 1 82 ? -3.499 -4.883 -9.441 1.00 98.44 82 HIS A C 1
ATOM 633 O O . HIS A 1 82 ? -4.700 -4.639 -9.555 1.00 98.44 82 HIS A O 1
ATOM 639 N N . GLY A 1 83 ? -3.023 -6.123 -9.602 1.00 98.25 83 GLY A N 1
ATOM 640 C CA . GLY A 1 83 ? -3.877 -7.279 -9.884 1.00 98.25 83 GLY A CA 1
ATOM 641 C C . GLY A 1 83 ? -4.965 -7.487 -8.825 1.00 98.25 83 GLY A C 1
ATOM 642 O O . GLY A 1 83 ? -6.132 -7.719 -9.168 1.00 98.25 83 GLY A O 1
ATOM 643 N N . VAL A 1 84 ? -4.607 -7.358 -7.543 1.00 98.75 84 VAL A N 1
ATOM 644 C CA . VAL A 1 84 ? -5.572 -7.409 -6.433 1.00 98.75 84 VAL A CA 1
ATOM 645 C C . VAL A 1 84 ? -6.572 -6.266 -6.553 1.00 98.75 84 VAL A C 1
ATOM 647 O O . VAL A 1 84 ? -7.771 -6.532 -6.530 1.00 98.75 84 VAL A O 1
ATOM 650 N N . VAL A 1 85 ? -6.112 -5.029 -6.762 1.00 98.56 85 VAL A N 1
ATOM 651 C CA . VAL A 1 85 ? -6.983 -3.854 -6.916 1.00 98.56 85 VAL A CA 1
ATOM 652 C C . VAL A 1 85 ? -7.986 -4.054 -8.055 1.00 98.56 85 VAL A C 1
ATOM 654 O O . VAL A 1 85 ? -9.180 -3.842 -7.847 1.00 98.56 85 VAL A O 1
ATOM 657 N N . TYR A 1 86 ? -7.561 -4.516 -9.236 1.00 97.62 86 TYR A N 1
ATOM 658 C CA . TYR A 1 86 ? -8.468 -4.753 -10.371 1.00 97.62 86 TYR A CA 1
ATOM 659 C C . TYR A 1 86 ? -9.552 -5.792 -10.091 1.00 97.62 86 TYR A C 1
ATOM 661 O O . TYR A 1 86 ? -10.641 -5.716 -10.660 1.00 97.62 86 TYR A O 1
ATOM 669 N N . THR A 1 87 ? -9.254 -6.775 -9.244 1.00 98.06 87 THR A N 1
ATOM 670 C CA . THR A 1 87 ? -10.150 -7.897 -8.938 1.00 98.06 87 THR A CA 1
ATOM 671 C C . THR A 1 87 ? -10.888 -7.732 -7.609 1.00 98.06 87 THR A C 1
ATOM 673 O O . THR A 1 87 ? -11.582 -8.653 -7.176 1.00 98.06 87 THR A O 1
ATOM 676 N N . SER A 1 88 ? -10.767 -6.566 -6.970 1.00 98.31 88 SER A N 1
ATOM 677 C CA . SER A 1 88 ? -11.524 -6.173 -5.782 1.00 98.31 88 SER A CA 1
ATOM 678 C C . SER A 1 88 ? -12.250 -4.840 -5.989 1.00 98.31 88 SER A C 1
ATOM 680 O O . SER A 1 88 ? -13.326 -4.810 -6.585 1.00 98.31 88 SER A O 1
ATOM 682 N N . ALA A 1 89 ? -11.664 -3.734 -5.526 1.00 97.81 89 ALA A N 1
ATOM 683 C CA . ALA A 1 89 ? -12.241 -2.399 -5.581 1.00 97.81 89 ALA A CA 1
ATOM 684 C C . ALA A 1 89 ? -12.361 -1.875 -7.019 1.00 97.81 89 ALA A C 1
ATOM 686 O O . ALA A 1 89 ? -13.240 -1.068 -7.306 1.00 97.81 89 ALA A O 1
ATOM 687 N N . ASN A 1 90 ? -11.503 -2.348 -7.929 1.00 96.81 90 ASN A N 1
ATOM 688 C CA . ASN A 1 90 ? -11.437 -1.951 -9.333 1.00 96.81 90 ASN A CA 1
ATOM 689 C C . ASN A 1 90 ? -11.375 -0.424 -9.493 1.00 96.81 90 ASN A C 1
ATOM 691 O O . ASN A 1 90 ? -12.164 0.192 -10.218 1.00 96.81 90 ASN A O 1
ATOM 695 N N . PHE A 1 91 ? -10.447 0.192 -8.758 1.00 96.12 91 PHE A N 1
ATOM 696 C CA . PHE A 1 91 ? -10.183 1.617 -8.867 1.00 96.12 91 PHE A CA 1
ATOM 697 C C . PHE A 1 91 ? -9.756 1.985 -10.291 1.00 96.12 91 PHE A C 1
ATOM 699 O O . PHE A 1 91 ? -8.933 1.275 -10.874 1.00 96.12 91 PHE A O 1
ATOM 706 N N . PRO A 1 92 ? -10.287 3.085 -10.852 1.00 91.06 92 PRO A N 1
ATOM 707 C CA . PRO A 1 92 ? -9.882 3.546 -12.170 1.00 91.06 92 PRO A CA 1
ATOM 708 C C . PRO A 1 92 ? -8.426 4.019 -12.138 1.00 91.06 92 PRO A C 1
ATOM 710 O O . PRO A 1 92 ? -8.080 4.878 -11.337 1.00 91.06 92 PRO A O 1
ATOM 713 N N . ASP A 1 93 ? -7.615 3.484 -13.041 1.00 83.38 93 ASP A N 1
ATOM 714 C CA . ASP A 1 93 ? -6.183 3.755 -13.219 1.00 83.38 93 ASP A CA 1
ATOM 715 C C . ASP A 1 93 ? -5.885 4.603 -14.471 1.00 83.38 93 ASP A C 1
ATOM 717 O O . ASP A 1 93 ? -4.756 5.024 -14.689 1.00 83.38 93 ASP A O 1
ATOM 721 N N . ASP A 1 94 ? -6.899 4.870 -15.305 1.00 74.38 94 ASP A N 1
ATOM 722 C CA . ASP A 1 94 ? -6.736 5.559 -16.588 1.00 74.38 94 ASP A CA 1
ATOM 723 C C . ASP A 1 94 ? -6.340 7.042 -16.399 1.00 74.38 94 ASP A C 1
ATOM 725 O O . ASP A 1 94 ? -7.180 7.854 -15.983 1.00 74.38 94 ASP A O 1
ATOM 729 N N . PRO A 1 95 ? -5.107 7.438 -16.778 1.00 63.12 95 PRO A N 1
ATOM 730 C CA . PRO A 1 95 ? -4.620 8.807 -16.617 1.00 63.12 95 PRO A CA 1
ATOM 731 C C . PRO A 1 95 ? -5.326 9.810 -17.544 1.00 63.12 95 PRO A C 1
ATOM 733 O O . PRO A 1 95 ? -5.162 11.020 -17.385 1.00 63.12 95 PRO A O 1
ATOM 736 N N . SER A 1 96 ? -6.113 9.339 -18.519 1.00 62.84 96 SER A N 1
ATOM 737 C CA . SER A 1 96 ? -6.929 10.185 -19.395 1.00 62.84 96 SER A CA 1
ATOM 738 C C . SER A 1 96 ? -8.288 10.565 -18.790 1.00 62.84 96 SER A C 1
ATOM 740 O O . SER A 1 96 ? -8.975 11.441 -19.324 1.00 62.84 96 SER A O 1
ATOM 742 N N . GLN A 1 97 ? -8.682 9.945 -17.671 1.00 61.28 97 GLN A N 1
ATOM 743 C CA . GLN A 1 97 ? -9.940 10.230 -16.982 1.00 61.28 97 GLN A CA 1
ATOM 744 C C . GLN A 1 97 ? -9.736 11.245 -15.847 1.00 61.28 97 GLN A C 1
ATOM 746 O O . GLN A 1 97 ? -8.754 11.170 -15.112 1.00 61.28 97 GLN A O 1
ATOM 751 N N . PRO A 1 98 ? -10.697 12.154 -15.595 1.00 58.84 98 PRO A N 1
ATOM 752 C CA . PRO A 1 98 ? -10.629 13.128 -14.505 1.00 58.84 98 PRO A CA 1
ATOM 753 C C . PRO A 1 98 ? -10.968 12.490 -13.144 1.00 58.84 98 PRO A C 1
ATOM 755 O O . PRO A 1 98 ? -11.712 13.065 -12.353 1.00 58.84 98 PRO A O 1
ATOM 758 N N . LYS A 1 99 ? -10.467 11.279 -12.873 1.00 66.00 99 LYS A N 1
ATOM 759 C CA . LYS A 1 99 ? -10.697 10.531 -11.628 1.00 66.00 99 LYS A CA 1
ATOM 760 C C . LYS A 1 99 ? -9.398 10.400 -10.822 1.00 66.00 99 LYS A C 1
ATOM 762 O O . LYS A 1 99 ? -8.956 9.278 -10.578 1.00 66.00 99 LYS A O 1
ATOM 767 N N . PRO A 1 100 ? -8.790 11.523 -10.392 1.00 78.94 100 PRO A N 1
ATOM 768 C CA . PRO A 1 100 ? -7.470 11.506 -9.772 1.00 78.94 100 PRO A CA 1
ATOM 769 C C . PRO A 1 100 ? -7.444 10.654 -8.500 1.00 78.94 100 PRO A C 1
ATOM 771 O O . PRO A 1 100 ? -6.497 9.909 -8.300 1.00 78.94 100 PRO A O 1
ATOM 774 N N . VAL A 1 101 ? -8.505 10.675 -7.684 1.00 92.38 101 VAL A N 1
ATOM 775 C CA . VAL A 1 101 ? -8.541 9.921 -6.419 1.00 92.38 101 VAL A CA 1
ATOM 776 C C . VAL A 1 101 ? -8.527 8.411 -6.643 1.00 92.38 101 VAL A C 1
ATOM 778 O O . VAL A 1 101 ? -7.784 7.715 -5.967 1.00 92.38 101 VAL A O 1
ATOM 781 N N . GLY A 1 102 ? -9.288 7.898 -7.614 1.00 94.44 102 GLY A N 1
ATOM 782 C CA . GLY A 1 102 ? -9.287 6.464 -7.909 1.00 94.44 102 GLY A CA 1
ATOM 783 C C . GLY A 1 102 ? -7.892 5.969 -8.289 1.00 94.44 102 GLY A C 1
ATOM 784 O O . GLY A 1 102 ? -7.423 4.998 -7.710 1.00 94.44 102 GLY A O 1
ATOM 785 N N . ALA A 1 103 ? -7.194 6.695 -9.165 1.00 94.12 103 ALA A N 1
ATOM 786 C CA . ALA A 1 103 ? -5.833 6.342 -9.561 1.00 94.12 103 ALA A CA 1
ATOM 787 C C . ALA A 1 103 ? -4.847 6.457 -8.384 1.00 94.12 103 ALA A C 1
ATOM 789 O O . ALA A 1 103 ? -3.993 5.599 -8.205 1.00 94.12 103 ALA A O 1
ATOM 790 N N . GLN A 1 104 ? -5.001 7.466 -7.521 1.00 95.06 104 GLN A N 1
ATOM 791 C CA . GLN A 1 104 ? -4.190 7.606 -6.304 1.00 95.06 104 GLN A CA 1
ATOM 792 C C . GLN A 1 104 ? -4.385 6.439 -5.336 1.00 95.06 104 GLN A C 1
ATOM 794 O O . GLN A 1 104 ? -3.410 5.920 -4.805 1.00 95.06 104 GLN A O 1
ATOM 799 N N . LEU A 1 105 ? -5.632 6.020 -5.102 1.00 97.56 105 LEU A N 1
ATOM 800 C CA . LEU A 1 105 ? -5.919 4.863 -4.256 1.00 97.56 105 LEU A CA 1
ATOM 801 C C . LEU A 1 105 ? -5.439 3.567 -4.909 1.00 97.56 105 LEU A C 1
ATOM 803 O O . LEU A 1 105 ? -4.956 2.686 -4.205 1.00 97.56 105 LEU A O 1
ATOM 807 N N . HIS A 1 106 ? -5.529 3.465 -6.236 1.00 97.56 106 HIS A N 1
ATOM 808 C CA . HIS A 1 106 ? -4.993 2.343 -6.996 1.00 97.56 106 HIS A CA 1
ATOM 809 C C . HIS A 1 106 ? -3.493 2.158 -6.716 1.00 97.56 106 HIS A C 1
ATOM 811 O O . HIS A 1 106 ? -3.090 1.091 -6.255 1.00 97.56 106 HIS A O 1
ATOM 817 N N . GLU A 1 107 ? -2.697 3.207 -6.931 1.00 97.19 107 GLU A N 1
ATOM 818 C CA . GLU A 1 107 ? -1.254 3.214 -6.654 1.00 97.19 107 GLU A CA 1
ATOM 819 C C . GLU A 1 107 ? -0.950 3.015 -5.166 1.00 97.19 107 GLU A C 1
ATOM 821 O O . GLU A 1 107 ? -0.127 2.184 -4.791 1.00 97.19 107 GLU A O 1
ATOM 826 N N . GLY A 1 108 ? -1.661 3.727 -4.289 1.00 98.19 108 GLY A N 1
ATOM 827 C CA . GLY A 1 108 ? -1.428 3.660 -2.849 1.00 98.19 108 GLY A CA 1
ATOM 828 C C . GLY A 1 108 ? -1.669 2.266 -2.264 1.00 98.19 108 GLY A C 1
ATOM 829 O O . GLY A 1 108 ? -0.922 1.829 -1.392 1.00 98.19 108 GLY A O 1
ATOM 830 N N . PHE A 1 109 ? -2.696 1.544 -2.727 1.00 98.81 109 PHE A N 1
ATOM 831 C CA . PHE A 1 109 ? -2.935 0.171 -2.275 1.00 98.81 109 PHE A CA 1
ATOM 832 C C . PHE A 1 109 ? -1.919 -0.809 -2.867 1.00 98.81 109 PHE A C 1
ATOM 834 O O . PHE A 1 109 ? -1.536 -1.754 -2.175 1.00 98.81 109 PHE A O 1
ATOM 841 N N . ALA A 1 110 ? -1.464 -0.586 -4.103 1.00 98.69 110 ALA A N 1
ATOM 842 C CA . ALA A 1 110 ? -0.366 -1.353 -4.681 1.00 98.69 110 ALA A CA 1
ATOM 843 C C . ALA A 1 110 ? 0.920 -1.175 -3.853 1.00 98.69 110 ALA A C 1
ATOM 845 O O . ALA A 1 110 ? 1.530 -2.167 -3.465 1.00 98.69 110 ALA A O 1
ATOM 846 N N . ASP A 1 111 ? 1.258 0.054 -3.450 1.00 98.69 111 ASP A N 1
ATOM 847 C CA . ASP A 1 111 ? 2.380 0.332 -2.542 1.00 98.69 111 ASP A CA 1
ATOM 848 C C . ASP A 1 111 ? 2.249 -0.363 -1.189 1.00 98.69 111 ASP A C 1
ATOM 850 O O . ASP A 1 111 ? 3.193 -1.006 -0.737 1.00 98.69 111 ASP A O 1
ATOM 854 N N . VAL A 1 112 ? 1.080 -0.274 -0.543 1.00 98.88 112 VAL A N 1
ATOM 855 C CA . VAL A 1 112 ? 0.837 -0.976 0.728 1.00 98.88 112 VAL A CA 1
ATOM 856 C C . VAL A 1 112 ? 1.084 -2.476 0.572 1.00 98.88 112 VAL A C 1
ATOM 858 O O . VAL A 1 112 ? 1.730 -3.081 1.421 1.00 98.88 112 VAL A O 1
ATOM 861 N N . ILE A 1 113 ? 0.618 -3.084 -0.522 1.00 98.88 113 ILE A N 1
ATOM 862 C CA . ILE A 1 113 ? 0.861 -4.503 -0.799 1.00 98.88 113 ILE A CA 1
ATOM 863 C C . ILE A 1 113 ? 2.349 -4.785 -1.059 1.00 98.88 113 ILE A C 1
ATOM 865 O O . ILE A 1 113 ? 2.836 -5.840 -0.644 1.00 98.88 113 ILE A O 1
ATOM 869 N N . GLY A 1 114 ? 3.071 -3.874 -1.712 1.00 98.69 114 GLY A N 1
ATOM 870 C CA . GLY A 1 114 ? 4.527 -3.937 -1.860 1.00 98.69 114 GLY A CA 1
ATOM 871 C C . GLY A 1 114 ? 5.230 -4.023 -0.504 1.00 98.69 114 GLY A C 1
ATOM 872 O O . GLY A 1 114 ? 5.925 -5.003 -0.242 1.00 98.69 114 GLY A O 1
ATOM 873 N N . TYR A 1 115 ? 4.941 -3.084 0.402 1.00 98.75 115 TYR A N 1
ATOM 874 C CA . TYR A 1 115 ? 5.495 -3.092 1.760 1.00 98.75 115 TYR A CA 1
ATOM 875 C C . TYR A 1 115 ? 5.087 -4.336 2.558 1.00 98.75 115 TYR A C 1
ATOM 877 O O . TYR A 1 115 ? 5.934 -4.954 3.194 1.00 98.75 115 TYR A O 1
ATOM 885 N N . ILE A 1 116 ? 3.818 -4.762 2.508 1.00 98.75 116 ILE A N 1
ATOM 886 C CA . ILE A 1 116 ? 3.384 -5.994 3.192 1.00 98.75 116 ILE A CA 1
ATOM 887 C C . ILE A 1 116 ? 4.211 -7.191 2.709 1.00 98.75 116 ILE A C 1
ATOM 889 O O . ILE A 1 116 ? 4.628 -8.016 3.522 1.00 98.75 116 ILE A O 1
ATOM 893 N N . ASN A 1 117 ? 4.462 -7.295 1.402 1.00 98.31 117 ASN A N 1
ATOM 894 C CA . ASN A 1 117 ? 5.281 -8.369 0.849 1.00 98.31 117 ASN A CA 1
ATOM 895 C C . ASN A 1 117 ? 6.708 -8.336 1.368 1.00 98.31 117 ASN A C 1
ATOM 897 O O . ASN A 1 117 ? 7.220 -9.358 1.820 1.00 98.31 117 ASN A O 1
ATOM 901 N N . GLU A 1 118 ? 7.339 -7.174 1.329 1.00 98.31 118 GLU A N 1
ATOM 902 C CA . GLU A 1 118 ? 8.700 -7.030 1.813 1.00 98.31 118 GLU A CA 1
ATOM 903 C C . GLU A 1 118 ? 8.819 -7.409 3.295 1.00 98.31 118 GLU A C 1
ATOM 905 O O . GLU A 1 118 ? 9.574 -8.317 3.650 1.00 98.31 118 GLU A O 1
ATOM 910 N N . TRP A 1 119 ? 7.979 -6.821 4.148 1.00 98.31 119 TRP A N 1
ATOM 911 C CA . TRP A 1 119 ? 7.968 -7.088 5.587 1.00 98.31 119 TRP A CA 1
ATOM 912 C C . TRP A 1 119 ? 7.556 -8.518 5.959 1.00 98.31 119 TRP A C 1
ATOM 914 O O . TRP A 1 119 ? 7.931 -9.003 7.027 1.00 98.31 119 TRP A O 1
ATOM 924 N N . SER A 1 120 ? 6.822 -9.218 5.090 1.00 97.56 120 SER A N 1
ATOM 925 C CA . SER A 1 120 ? 6.446 -10.623 5.304 1.00 97.56 120 SER A CA 1
ATOM 926 C C . SER A 1 120 ? 7.583 -11.606 5.030 1.00 97.56 120 SER A C 1
ATOM 928 O O . SER A 1 120 ? 7.595 -12.699 5.603 1.00 97.56 120 SER A O 1
ATOM 930 N N . HIS A 1 121 ? 8.519 -11.257 4.143 1.00 97.94 121 HIS A N 1
ATOM 931 C CA . HIS A 1 121 ? 9.491 -12.215 3.594 1.00 97.94 121 HIS A CA 1
ATOM 932 C C . HIS A 1 121 ? 10.948 -11.833 3.828 1.00 97.94 121 HIS A C 1
ATOM 934 O O . HIS A 1 121 ? 11.826 -12.693 3.730 1.00 97.94 121 HIS A O 1
ATOM 940 N N . GLN A 1 122 ? 11.221 -10.579 4.173 1.00 97.56 122 GLN A N 1
ATOM 941 C CA . GLN A 1 122 ? 12.561 -10.098 4.460 1.00 97.56 122 GLN A CA 1
ATOM 942 C C . GLN A 1 122 ? 12.742 -9.774 5.944 1.00 97.56 122 GLN A C 1
ATOM 944 O O . GLN A 1 122 ? 11.806 -9.542 6.707 1.00 97.56 122 GLN A O 1
ATOM 949 N N . ILE A 1 123 ? 13.999 -9.791 6.380 1.00 97.31 123 ILE A N 1
ATOM 950 C CA . ILE A 1 123 ? 14.351 -9.448 7.758 1.00 97.31 123 ILE A CA 1
ATOM 951 C C . ILE A 1 123 ? 14.444 -7.921 7.856 1.00 97.31 123 ILE A C 1
ATOM 953 O O . ILE A 1 123 ? 15.178 -7.346 7.046 1.00 97.31 123 ILE A O 1
ATOM 957 N N . PRO A 1 124 ? 13.826 -7.282 8.869 1.00 97.50 124 PRO A N 1
ATOM 958 C CA . PRO A 1 124 ? 13.921 -5.839 9.063 1.00 97.50 124 PRO A CA 1
ATOM 959 C C . PRO A 1 124 ? 15.369 -5.350 9.106 1.00 97.50 124 PRO A C 1
ATOM 961 O O . PRO A 1 124 ? 16.217 -5.951 9.781 1.00 97.50 124 PRO A O 1
ATOM 964 N N . GLY A 1 125 ? 15.674 -4.264 8.403 1.00 94.62 125 GLY A N 1
ATOM 965 C CA . GLY A 1 125 ? 17.040 -3.761 8.336 1.00 94.62 125 GLY A CA 1
ATOM 966 C C . GLY A 1 125 ? 17.222 -2.611 7.360 1.00 94.62 125 GLY A C 1
ATOM 967 O O . GLY A 1 125 ? 16.321 -1.826 7.142 1.00 94.62 125 GLY A O 1
ATOM 968 N N . SER A 1 126 ? 18.438 -2.478 6.839 1.00 88.88 126 SER A N 1
ATOM 969 C CA . SER A 1 126 ? 18.745 -1.576 5.729 1.00 88.88 126 SER A CA 1
ATOM 970 C C . SER A 1 126 ? 19.761 -2.244 4.813 1.00 88.88 126 SER A C 1
ATOM 972 O O . SER A 1 126 ? 20.585 -3.049 5.271 1.00 88.88 126 SER A O 1
ATOM 974 N N . GLY A 1 127 ? 19.726 -1.878 3.537 1.00 88.56 127 GLY A N 1
ATOM 975 C CA . GLY A 1 127 ? 20.559 -2.482 2.504 1.00 88.56 127 GLY A CA 1
ATOM 976 C C . GLY A 1 127 ? 19.869 -3.668 1.827 1.00 88.56 127 GLY A C 1
ATOM 977 O O . GLY A 1 127 ? 18.699 -3.900 2.089 1.00 88.56 127 GLY A O 1
ATOM 978 N N . PRO A 1 128 ? 20.595 -4.422 0.984 1.00 90.44 128 PRO A N 1
ATOM 979 C CA . PRO A 1 128 ? 19.971 -5.372 0.074 1.00 90.44 128 PRO A CA 1
ATOM 980 C C . PRO A 1 128 ? 19.142 -6.448 0.775 1.00 90.44 128 PRO A C 1
ATOM 982 O O . PRO A 1 128 ? 19.632 -7.079 1.723 1.00 90.44 128 PRO A O 1
ATOM 985 N N . GLU A 1 129 ? 17.950 -6.690 0.242 1.00 92.50 129 GLU A N 1
ATOM 986 C CA . GLU A 1 129 ? 16.987 -7.700 0.677 1.00 92.50 129 GLU A CA 1
ATOM 987 C C . GLU A 1 129 ? 16.621 -7.563 2.168 1.00 92.50 129 GLU A C 1
ATOM 989 O O . GLU A 1 129 ? 16.643 -8.537 2.940 1.00 92.50 129 GLU A O 1
ATOM 994 N N . ARG A 1 130 ? 16.343 -6.327 2.603 1.00 96.50 130 ARG A N 1
ATOM 995 C CA . ARG A 1 130 ? 15.904 -5.999 3.963 1.00 96.50 130 ARG A CA 1
ATOM 996 C C . ARG A 1 130 ? 14.572 -5.280 3.935 1.00 96.50 130 ARG A C 1
ATOM 998 O O . ARG A 1 130 ? 14.434 -4.292 3.241 1.00 96.50 130 ARG A O 1
ATOM 1005 N N . ALA A 1 131 ? 13.677 -5.706 4.823 1.00 97.50 131 ALA A N 1
ATOM 1006 C CA . ALA A 1 131 ? 12.426 -5.000 5.013 1.00 97.50 131 ALA A CA 1
ATOM 1007 C C . ALA A 1 131 ? 12.681 -3.623 5.619 1.00 97.50 131 ALA A C 1
ATOM 1009 O O . ALA A 1 131 ? 13.256 -3.515 6.716 1.00 97.50 131 ALA A O 1
ATOM 1010 N N . ASP A 1 132 ? 12.247 -2.595 4.903 1.00 96.88 132 ASP A N 1
ATOM 1011 C CA . ASP A 1 132 ? 12.307 -1.220 5.349 1.00 96.88 132 ASP A CA 1
ATOM 1012 C C . ASP A 1 132 ? 11.114 -0.401 4.821 1.00 96.88 132 ASP A C 1
ATOM 1014 O O . ASP A 1 132 ? 10.033 -0.927 4.572 1.00 96.88 132 ASP A O 1
ATOM 1018 N N . TRP A 1 133 ? 11.214 0.923 4.856 1.00 97.06 133 TRP A N 1
ATOM 1019 C CA . TRP A 1 133 ? 10.113 1.822 4.484 1.00 97.06 133 TRP A CA 1
ATOM 1020 C C . TRP A 1 133 ? 10.463 2.664 3.261 1.00 97.06 133 TRP A C 1
ATOM 1022 O O . TRP A 1 133 ? 9.917 3.758 3.075 1.00 97.06 133 TRP A O 1
ATOM 1032 N N . MET A 1 134 ? 11.408 2.166 2.472 1.00 95.69 134 M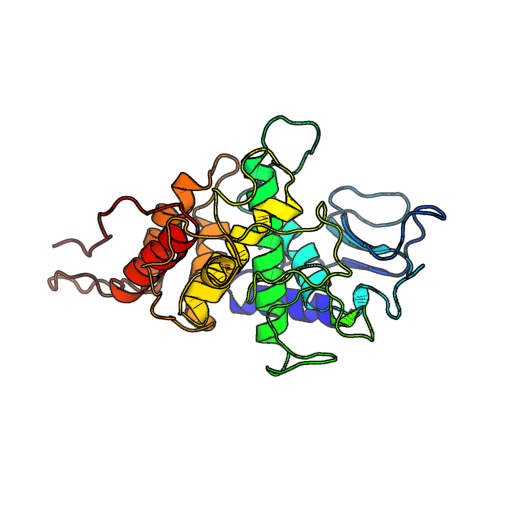ET A N 1
ATOM 1033 C CA . MET A 1 134 ? 11.733 2.594 1.129 1.00 95.69 134 MET A CA 1
ATOM 1034 C C . MET A 1 134 ? 11.187 1.537 0.170 1.00 95.69 134 MET A C 1
ATOM 1036 O O . MET A 1 134 ? 10.998 0.392 0.549 1.00 95.69 134 MET A O 1
ATOM 1040 N N . ALA A 1 135 ? 10.834 1.967 -1.034 1.00 95.25 135 ALA A N 1
ATOM 1041 C CA . ALA A 1 135 ? 10.416 1.070 -2.089 1.00 95.25 135 ALA A CA 1
ATOM 1042 C C . ALA A 1 135 ? 11.389 1.175 -3.263 1.00 95.25 135 ALA A C 1
ATOM 1044 O O . ALA A 1 135 ? 11.768 2.284 -3.666 1.00 95.25 135 ALA A O 1
ATOM 1045 N N . GLY A 1 136 ? 11.751 0.042 -3.847 1.00 95.12 136 GLY A N 1
ATOM 1046 C CA . GLY A 1 136 ? 12.615 -0.126 -5.001 1.00 95.12 136 GLY A CA 1
ATOM 1047 C C . GLY A 1 136 ? 14.098 0.077 -4.716 1.00 95.12 136 GLY A C 1
ATOM 1048 O O . GLY A 1 136 ? 14.899 0.036 -5.654 1.00 95.12 136 GLY A O 1
ATOM 1049 N N . GLU A 1 137 ? 14.490 0.299 -3.468 1.00 95.44 137 GLU A N 1
ATOM 1050 C CA . GLU A 1 137 ? 15.869 0.453 -2.997 1.00 95.44 137 GLU A CA 1
ATOM 1051 C C . GLU A 1 137 ? 16.775 -0.718 -3.390 1.00 95.44 137 GLU A C 1
ATOM 1053 O O . GLU A 1 137 ? 17.910 -0.481 -3.811 1.00 95.44 137 GLU A O 1
ATOM 1058 N N . ASP A 1 138 ? 16.252 -1.945 -3.405 1.00 95.75 138 ASP A N 1
ATOM 1059 C CA . ASP A 1 138 ? 16.943 -3.161 -3.847 1.00 95.75 138 ASP A CA 1
ATOM 1060 C C . ASP A 1 138 ? 17.347 -3.141 -5.335 1.00 95.75 138 ASP A C 1
ATOM 1062 O O . ASP A 1 138 ? 18.230 -3.882 -5.785 1.00 95.75 138 ASP A O 1
ATOM 1066 N N . SER A 1 139 ? 16.757 -2.247 -6.134 1.00 94.00 139 SER A N 1
ATOM 1067 C CA . SER A 1 139 ? 17.172 -2.028 -7.525 1.00 94.00 139 SER A CA 1
ATOM 1068 C C . SER A 1 139 ? 18.368 -1.065 -7.662 1.00 94.00 139 SER A C 1
ATOM 1070 O O . SER A 1 139 ? 18.963 -0.939 -8.744 1.00 94.00 139 SER A O 1
ATOM 1072 N N . PHE A 1 140 ? 18.774 -0.425 -6.561 1.00 91.81 140 PHE A N 1
ATOM 1073 C CA . PHE A 1 140 ? 19.866 0.539 -6.475 1.00 91.81 140 PHE A CA 1
ATOM 1074 C C . PHE A 1 140 ? 21.032 0.024 -5.615 1.00 91.81 140 PHE A C 1
ATOM 1076 O O . PHE A 1 140 ? 20.914 -0.889 -4.812 1.00 91.81 140 PHE A O 1
ATOM 1083 N N . SER A 1 141 ? 22.221 0.610 -5.789 1.00 86.69 141 SER A N 1
ATOM 1084 C CA . SER A 1 141 ? 23.437 0.216 -5.051 1.00 86.69 141 SER A CA 1
ATOM 1085 C C . SER A 1 141 ? 23.949 1.298 -4.094 1.00 86.69 141 SER A C 1
ATOM 1087 O O . SER A 1 141 ? 25.026 1.159 -3.519 1.00 86.69 141 SER A O 1
ATOM 1089 N N . ASN A 1 142 ? 23.245 2.424 -3.987 1.00 83.44 142 ASN A N 1
ATOM 1090 C CA . ASN A 1 142 ? 23.707 3.644 -3.321 1.00 83.44 142 ASN A CA 1
ATOM 1091 C C . ASN A 1 142 ? 22.657 4.254 -2.375 1.00 83.44 142 ASN A C 1
ATOM 1093 O O . ASN A 1 142 ? 22.709 5.454 -2.110 1.00 83.44 142 ASN A O 1
ATOM 1097 N N . GLY A 1 143 ? 21.712 3.443 -1.884 1.00 83.19 143 GLY A N 1
ATOM 1098 C CA . GLY A 1 143 ? 20.636 3.895 -0.993 1.00 83.19 143 GLY A CA 1
ATOM 1099 C C . GLY A 1 143 ? 19.633 4.842 -1.662 1.00 83.19 143 GLY A C 1
ATOM 1100 O O . GLY A 1 143 ? 18.970 5.619 -0.980 1.00 83.19 143 GLY A O 1
ATOM 1101 N N . HIS A 1 144 ? 19.579 4.838 -2.998 1.00 90.81 144 HIS A N 1
ATOM 1102 C CA . HIS A 1 144 ? 18.460 5.415 -3.736 1.00 90.81 144 HIS A CA 1
ATOM 1103 C C . HIS A 1 144 ? 17.242 4.510 -3.595 1.00 90.81 144 HIS A C 1
ATOM 1105 O O . HIS A 1 144 ? 17.384 3.323 -3.334 1.00 90.81 144 HIS A O 1
ATOM 1111 N N . TRP A 1 145 ? 16.074 5.092 -3.806 1.00 92.62 145 TRP A N 1
ATOM 1112 C CA . TRP A 1 145 ? 14.774 4.454 -3.688 1.00 92.62 145 TRP A CA 1
ATOM 1113 C C . TRP A 1 145 ? 13.812 5.153 -4.646 1.00 92.62 145 TRP A C 1
ATOM 1115 O O . TRP A 1 145 ? 14.032 6.312 -5.020 1.00 92.62 145 TRP A O 1
ATOM 1125 N N . ASP A 1 146 ? 12.756 4.450 -5.038 1.00 90.75 146 ASP A N 1
ATOM 1126 C CA . ASP A 1 146 ? 11.662 5.004 -5.825 1.00 90.75 146 ASP A CA 1
ATOM 1127 C C . ASP A 1 146 ? 10.692 5.761 -4.926 1.00 90.75 146 ASP A C 1
ATOM 1129 O O . ASP A 1 146 ? 10.434 6.933 -5.191 1.00 90.75 146 ASP A O 1
ATOM 1133 N N . ARG A 1 147 ? 10.219 5.151 -3.829 1.00 91.62 147 ARG A N 1
ATOM 1134 C CA . ARG A 1 147 ? 9.349 5.791 -2.817 1.00 91.62 147 ARG A CA 1
ATOM 1135 C C . ARG A 1 147 ? 9.875 5.578 -1.399 1.00 91.62 147 ARG A C 1
ATOM 1137 O O . ARG A 1 147 ? 10.730 4.733 -1.184 1.00 91.62 147 ARG A O 1
ATOM 1144 N N . ARG A 1 148 ? 9.393 6.371 -0.437 1.00 93.38 148 ARG A N 1
ATOM 1145 C CA . ARG A 1 148 ? 9.599 6.124 0.999 1.00 93.38 148 ARG A CA 1
ATOM 1146 C C . ARG A 1 148 ? 8.505 6.765 1.839 1.00 93.38 148 ARG A C 1
ATOM 1148 O O . ARG A 1 148 ? 7.969 7.811 1.460 1.00 93.38 148 ARG A O 1
ATOM 1155 N N . VAL A 1 149 ? 8.226 6.185 3.003 1.00 96.12 149 VAL A N 1
ATOM 1156 C CA . VAL A 1 149 ? 7.096 6.601 3.857 1.00 96.12 149 VAL A CA 1
ATOM 1157 C C . VAL A 1 149 ? 7.460 6.902 5.304 1.00 96.12 149 VAL A C 1
ATOM 1159 O O . VAL A 1 149 ? 6.588 7.284 6.079 1.00 96.12 149 VAL A O 1
ATOM 1162 N N . ASP A 1 150 ? 8.726 6.769 5.688 1.00 95.25 150 ASP A N 1
ATOM 1163 C CA . ASP A 1 150 ? 9.198 6.948 7.064 1.00 95.25 150 ASP A CA 1
ATOM 1164 C C . ASP A 1 150 ? 9.877 8.297 7.339 1.00 95.25 150 ASP A C 1
ATOM 1166 O O . ASP A 1 150 ? 10.063 8.664 8.499 1.00 95.25 150 ASP A O 1
ATOM 1170 N N . ASP A 1 151 ? 10.217 9.053 6.297 1.00 93.25 151 ASP A N 1
ATOM 1171 C CA . ASP A 1 151 ? 10.921 10.332 6.401 1.00 93.25 151 ASP A CA 1
ATOM 1172 C C . ASP A 1 151 ? 10.635 11.208 5.177 1.00 93.25 151 ASP A C 1
ATOM 1174 O O . ASP A 1 151 ? 10.945 10.876 4.031 1.00 93.25 151 ASP A O 1
ATOM 1178 N N . ALA A 1 152 ? 10.044 12.368 5.454 1.00 90.00 152 ALA A N 1
ATOM 1179 C CA . ALA A 1 152 ? 9.651 13.352 4.454 1.00 90.00 152 ALA A CA 1
ATOM 1180 C C . ALA A 1 152 ? 10.783 14.333 4.089 1.00 90.00 152 ALA A C 1
ATOM 1182 O O . ALA A 1 152 ? 10.548 15.313 3.370 1.00 90.00 152 ALA A O 1
ATOM 1183 N N . ASN A 1 153 ? 12.004 14.127 4.598 1.00 84.94 153 ASN A N 1
ATOM 1184 C CA . ASN A 1 153 ? 13.161 14.920 4.209 1.00 84.94 153 ASN A CA 1
ATOM 1185 C C . ASN A 1 153 ? 13.708 14.424 2.876 1.00 84.94 153 ASN A C 1
ATOM 1187 O O . ASN A 1 153 ? 14.349 13.379 2.762 1.00 84.94 153 ASN A O 1
ATOM 1191 N N . TRP A 1 154 ? 13.464 15.227 1.848 1.00 81.25 154 TRP A N 1
ATOM 1192 C CA . TRP A 1 154 ? 13.918 14.922 0.503 1.00 81.25 154 TRP A CA 1
ATOM 1193 C C . TRP A 1 154 ? 15.431 15.099 0.392 1.00 81.25 154 TRP A C 1
ATOM 1195 O O . TRP A 1 154 ? 15.932 16.204 0.639 1.00 81.25 154 TRP A O 1
ATOM 1205 N N . PRO A 1 155 ? 16.173 14.066 -0.031 1.00 81.44 155 PRO A N 1
ATOM 1206 C CA . PRO A 1 155 ? 17.562 14.250 -0.391 1.00 81.44 155 PRO A CA 1
ATOM 1207 C C . PRO A 1 155 ? 17.684 15.190 -1.596 1.00 81.44 155 PRO A C 1
ATOM 1209 O O . PRO A 1 155 ? 16.802 15.273 -2.451 1.00 81.44 155 PRO A O 1
ATOM 1212 N N . SER A 1 156 ? 18.812 15.892 -1.692 1.00 81.38 156 SER A N 1
ATOM 1213 C CA . SER A 1 156 ? 19.051 16.892 -2.743 1.00 81.38 156 SER A CA 1
ATOM 1214 C C . SER A 1 156 ? 19.113 16.317 -4.161 1.00 81.38 156 SER A C 1
ATOM 1216 O O . SER A 1 156 ? 18.995 17.078 -5.120 1.00 81.38 156 SER A O 1
ATOM 1218 N N . TRP A 1 157 ? 19.302 15.000 -4.304 1.00 81.56 157 TRP A N 1
ATOM 1219 C CA . TRP A 1 157 ? 19.303 14.315 -5.596 1.00 81.56 157 TRP A CA 1
ATOM 1220 C C . TRP A 1 157 ? 17.894 14.086 -6.154 1.00 81.56 157 TRP A C 1
ATOM 1222 O O . TRP A 1 157 ? 17.762 13.935 -7.368 1.00 81.56 157 TRP A O 1
ATOM 1232 N N . LEU A 1 158 ? 16.848 14.108 -5.314 1.00 79.06 158 LEU A N 1
ATOM 1233 C CA . LEU A 1 158 ? 15.473 14.001 -5.792 1.00 79.06 158 LEU A CA 1
ATOM 1234 C C . LEU A 1 158 ? 14.995 15.343 -6.344 1.00 79.06 158 LEU A C 1
ATOM 1236 O O . LEU A 1 158 ? 14.918 16.334 -5.605 1.00 79.06 158 LEU A O 1
ATOM 1240 N N . PRO A 1 159 ? 14.632 15.406 -7.634 1.00 72.56 159 PRO A N 1
ATOM 1241 C CA . PRO A 1 159 ? 14.079 16.623 -8.187 1.00 72.56 159 PRO A CA 1
ATOM 1242 C C . PRO A 1 159 ? 12.736 16.940 -7.520 1.00 72.56 159 PRO A C 1
ATOM 1244 O O . PRO A 1 159 ? 11.991 16.052 -7.119 1.00 72.56 159 PRO A O 1
ATOM 1247 N N . THR A 1 160 ? 12.388 18.225 -7.427 1.00 69.25 160 THR A N 1
ATOM 1248 C CA . THR A 1 160 ? 11.169 18.675 -6.731 1.00 69.25 160 THR A CA 1
ATOM 1249 C C . THR A 1 160 ? 9.885 18.040 -7.268 1.00 69.25 160 THR A C 1
ATOM 1251 O O . THR A 1 160 ? 8.947 17.842 -6.503 1.00 69.25 160 THR A O 1
ATOM 1254 N N . TYR A 1 161 ? 9.840 17.697 -8.559 1.00 60.22 161 TYR A N 1
ATOM 1255 C CA . TYR A 1 161 ? 8.692 17.015 -9.156 1.00 60.22 161 TYR A CA 1
ATOM 1256 C C . TYR A 1 161 ? 8.578 15.538 -8.744 1.00 60.22 161 TYR A C 1
ATOM 1258 O O . TYR A 1 161 ? 7.499 14.981 -8.869 1.00 60.22 161 TYR A O 1
ATOM 1266 N N . ALA A 1 162 ? 9.636 14.913 -8.224 1.00 67.62 162 ALA A N 1
ATOM 1267 C CA . ALA A 1 162 ? 9.643 13.525 -7.753 1.00 67.62 162 ALA A CA 1
ATOM 1268 C C . ALA A 1 162 ? 9.370 13.403 -6.239 1.00 67.62 162 ALA A C 1
ATOM 1270 O O . ALA A 1 162 ? 9.665 12.381 -5.632 1.00 67.62 162 ALA A O 1
ATOM 1271 N N . ARG A 1 163 ? 8.855 14.463 -5.600 1.00 81.81 163 ARG A N 1
ATOM 1272 C CA . ARG A 1 163 ? 8.509 14.455 -4.172 1.00 81.81 163 ARG A CA 1
ATOM 1273 C C . ARG A 1 163 ? 7.127 13.832 -3.963 1.00 81.81 163 ARG A C 1
ATOM 1275 O O . ARG A 1 163 ? 6.179 14.194 -4.662 1.00 81.81 163 ARG A O 1
ATOM 1282 N N . TYR A 1 164 ? 7.034 12.929 -2.993 1.00 87.62 164 TYR A N 1
ATOM 1283 C CA . TYR A 1 164 ? 5.815 12.206 -2.623 1.00 87.62 164 TYR A CA 1
ATOM 1284 C C . TYR A 1 164 ? 5.036 12.904 -1.511 1.00 87.62 164 TYR A C 1
ATOM 1286 O O . TYR A 1 164 ? 5.525 13.830 -0.868 1.00 87.62 164 TYR A O 1
ATOM 1294 N N . TYR A 1 165 ? 3.795 12.475 -1.309 1.00 91.44 165 TYR A N 1
ATOM 1295 C CA . TYR A 1 165 ? 2.852 13.165 -0.446 1.00 91.44 165 TYR A CA 1
ATOM 1296 C C . TYR A 1 165 ? 2.739 12.392 0.847 1.00 91.44 165 TYR A C 1
ATOM 1298 O O . TYR A 1 165 ? 2.592 11.171 0.855 1.00 91.44 165 TYR A O 1
ATOM 1306 N N . PHE A 1 166 ? 2.776 13.139 1.939 1.00 95.31 166 PHE A N 1
ATOM 1307 C CA . PHE A 1 166 ? 2.577 12.592 3.272 1.00 95.31 166 PHE A CA 1
ATOM 1308 C C . PHE A 1 166 ? 1.278 13.096 3.910 1.00 95.31 166 PHE A C 1
ATOM 1310 O O . PHE A 1 166 ? 0.816 12.516 4.880 1.00 95.31 166 PHE A O 1
ATOM 1317 N N . HIS A 1 167 ? 0.670 14.162 3.385 1.00 95.56 167 HIS A N 1
ATOM 1318 C CA . HIS A 1 167 ? -0.556 14.762 3.914 1.00 95.56 167 HIS A CA 1
ATOM 1319 C C . HIS A 1 167 ? -1.374 15.379 2.770 1.00 95.56 167 HIS A C 1
ATOM 1321 O O . HIS A 1 167 ? -0.790 15.858 1.800 1.00 95.56 167 HIS A O 1
ATOM 1327 N N . LYS A 1 168 ? -2.708 15.468 2.883 1.00 93.81 168 LYS A N 1
ATOM 1328 C CA . LYS A 1 168 ? -3.582 15.993 1.805 1.00 93.81 168 LYS A CA 1
ATOM 1329 C C . LYS A 1 168 ? -3.209 17.399 1.310 1.00 93.81 168 LYS A C 1
ATOM 1331 O O . LYS A 1 168 ? -3.368 17.719 0.130 1.00 93.81 168 LYS A O 1
ATOM 1336 N N . ASN A 1 169 ? -2.716 18.218 2.244 1.00 91.88 169 ASN A N 1
ATOM 1337 C CA . ASN A 1 169 ? -2.280 19.607 2.046 1.00 91.88 169 ASN A CA 1
ATOM 1338 C C . ASN A 1 169 ? -0.807 19.718 1.616 1.00 91.88 169 ASN A C 1
ATOM 1340 O O . ASN A 1 169 ? -0.314 20.824 1.402 1.00 91.88 169 ASN A O 1
ATOM 1344 N N . ASP A 1 170 ? -0.087 18.601 1.532 1.00 88.81 170 ASP A N 1
ATOM 1345 C CA . ASP A 1 170 ? 1.224 18.573 0.908 1.00 88.81 170 ASP A CA 1
ATOM 1346 C C . ASP A 1 170 ? 1.023 18.805 -0.593 1.00 88.81 170 ASP A C 1
ATOM 1348 O O . ASP A 1 170 ? 0.250 18.088 -1.212 1.00 88.81 170 ASP A O 1
ATOM 1352 N N . HIS A 1 171 ? 1.615 19.860 -1.159 1.00 82.19 171 HIS A N 1
ATOM 1353 C CA . HIS A 1 171 ? 1.554 20.182 -2.595 1.00 82.19 171 HIS A CA 1
ATOM 1354 C C . HIS A 1 171 ? 0.143 20.083 -3.260 1.00 82.19 171 HIS A C 1
ATOM 1356 O O . HIS A 1 171 ? -0.064 19.368 -4.242 1.00 82.19 171 HIS A O 1
ATOM 1362 N N . PRO A 1 172 ? -0.857 20.862 -2.807 1.00 78.38 172 PRO A N 1
ATOM 1363 C CA . PRO A 1 172 ? -2.280 20.617 -3.076 1.00 78.38 172 PRO A CA 1
ATOM 1364 C C . PRO A 1 172 ? -2.728 20.702 -4.552 1.00 78.38 172 PRO A C 1
ATOM 1366 O O . PRO A 1 172 ? -3.837 20.280 -4.873 1.00 78.38 172 PRO A O 1
ATOM 1369 N N . SER A 1 173 ? -1.905 21.238 -5.456 1.00 80.44 173 SER A N 1
ATOM 1370 C CA . SER A 1 173 ? -2.246 21.426 -6.873 1.00 80.44 173 SER A CA 1
ATOM 1371 C C . SER A 1 173 ? -1.851 20.269 -7.792 1.00 80.44 173 SER A C 1
ATOM 1373 O O . SER A 1 173 ? -2.335 20.210 -8.918 1.00 80.44 173 SER A O 1
ATOM 1375 N N . ASP A 1 174 ? -0.955 19.382 -7.366 1.00 82.38 174 ASP A N 1
ATOM 1376 C CA . ASP A 1 174 ? -0.659 18.163 -8.122 1.00 82.38 174 ASP A CA 1
ATOM 1377 C C . ASP A 1 174 ? -1.764 17.144 -7.868 1.00 82.38 174 ASP A C 1
ATOM 1379 O O . ASP A 1 174 ? -2.375 17.167 -6.803 1.00 82.38 174 ASP A O 1
ATOM 1383 N N . GLN A 1 175 ? -2.019 16.251 -8.811 1.00 84.44 175 GLN A N 1
ATOM 1384 C CA . GLN A 1 175 ? -3.027 15.195 -8.683 1.00 84.44 175 GLN A CA 1
ATOM 1385 C C . GLN A 1 175 ? -2.513 13.840 -9.183 1.00 84.44 175 GLN A C 1
ATOM 1387 O O . GLN A 1 175 ? -3.299 12.907 -9.335 1.00 84.44 175 GLN A O 1
ATOM 1392 N N . GLU A 1 176 ? -1.209 13.742 -9.447 1.00 88.56 176 GLU A N 1
ATOM 1393 C CA . GLU A 1 176 ? -0.577 12.547 -9.990 1.00 88.56 176 GLU A CA 1
ATOM 1394 C C . GLU A 1 176 ? -0.660 11.367 -9.009 1.00 88.56 176 GLU A C 1
ATOM 1396 O O . GLU A 1 176 ? -0.498 11.526 -7.794 1.00 88.56 176 GLU A O 1
ATOM 1401 N N . ALA A 1 177 ? -0.978 10.198 -9.564 1.00 91.50 177 ALA A N 1
ATOM 1402 C CA . ALA A 1 177 ? -1.397 9.014 -8.835 1.00 91.50 177 ALA A CA 1
ATOM 1403 C C . ALA A 1 177 ? -0.296 8.451 -7.935 1.00 91.50 177 ALA A C 1
ATOM 1405 O O . ALA A 1 177 ? -0.541 8.292 -6.742 1.00 91.50 177 ALA A O 1
ATOM 1406 N N . HIS A 1 178 ? 0.916 8.243 -8.455 1.00 90.44 178 HIS A N 1
ATOM 1407 C CA . HIS A 1 178 ? 2.023 7.667 -7.687 1.00 90.44 178 HIS A CA 1
ATOM 1408 C C . HIS A 1 178 ? 2.429 8.586 -6.529 1.00 90.44 178 HIS A C 1
ATOM 1410 O O . HIS A 1 178 ? 2.695 8.147 -5.411 1.00 90.44 178 HIS A O 1
ATOM 1416 N N . ARG A 1 179 ? 2.441 9.902 -6.770 1.00 90.50 179 ARG A N 1
ATOM 1417 C CA . ARG A 1 179 ? 2.853 10.890 -5.768 1.00 90.50 179 ARG A CA 1
ATOM 1418 C C . ARG A 1 179 ? 1.859 11.037 -4.632 1.00 90.50 179 ARG A C 1
ATOM 1420 O O . ARG A 1 179 ? 2.270 11.026 -3.471 1.00 90.50 179 ARG A O 1
ATOM 1427 N N . ARG A 1 180 ? 0.570 11.166 -4.947 1.00 92.31 180 ARG A N 1
ATOM 1428 C CA . ARG A 1 180 ? -0.481 11.284 -3.926 1.00 92.31 180 ARG A CA 1
ATOM 1429 C C . ARG A 1 180 ? -0.864 9.953 -3.299 1.00 92.31 180 ARG A C 1
ATOM 1431 O O . ARG A 1 180 ? -1.195 9.939 -2.117 1.00 92.31 180 ARG A O 1
ATOM 1438 N N . GLY A 1 181 ? -0.780 8.858 -4.048 1.00 95.19 181 GLY A N 1
ATOM 1439 C CA . GLY A 1 181 ? -1.012 7.505 -3.547 1.00 95.19 181 GLY A CA 1
ATOM 1440 C C . GLY A 1 181 ? -0.142 7.175 -2.338 1.00 95.19 181 GLY A C 1
ATOM 1441 O O . GLY A 1 181 ? -0.637 6.546 -1.409 1.00 95.19 181 GLY A O 1
ATOM 1442 N N . ASN A 1 182 ? 1.075 7.732 -2.270 1.00 96.38 182 ASN A N 1
ATOM 1443 C CA . ASN A 1 182 ? 2.019 7.587 -1.156 1.00 96.38 182 ASN A CA 1
ATOM 1444 C C . ASN A 1 182 ? 1.462 7.972 0.234 1.00 96.38 182 ASN A C 1
ATOM 1446 O O . ASN A 1 182 ? 1.983 7.510 1.245 1.00 96.38 182 ASN A O 1
ATOM 1450 N N . MET A 1 183 ? 0.384 8.760 0.333 1.00 97.56 183 MET A N 1
ATOM 1451 C CA . MET A 1 183 ? -0.250 9.018 1.636 1.00 97.56 183 MET A CA 1
ATOM 1452 C C . MET A 1 183 ? -0.826 7.740 2.265 1.00 97.56 183 MET A C 1
ATOM 1454 O O . MET A 1 183 ? -0.854 7.614 3.487 1.00 97.56 183 MET A O 1
ATOM 1458 N N . LEU A 1 184 ? -1.270 6.784 1.445 1.00 98.62 184 LEU A N 1
ATOM 1459 C CA . LEU A 1 184 ? -1.862 5.542 1.928 1.00 98.62 184 LEU A CA 1
ATOM 1460 C C . LEU A 1 184 ? -0.833 4.624 2.616 1.00 98.62 184 LEU A C 1
ATOM 1462 O O . LEU A 1 184 ? -1.097 4.218 3.750 1.00 98.62 184 LEU A O 1
ATOM 1466 N N . PRO A 1 185 ? 0.355 4.342 2.040 1.00 98.75 185 PRO A N 1
ATOM 1467 C CA . PRO A 1 185 ? 1.399 3.615 2.753 1.00 98.75 185 PRO A CA 1
ATOM 1468 C C . PRO A 1 185 ? 1.997 4.408 3.934 1.00 98.75 185 PRO A C 1
ATOM 1470 O O . PRO A 1 185 ? 2.461 3.792 4.890 1.00 98.75 185 PRO A O 1
ATOM 1473 N N . VAL A 1 186 ? 1.901 5.748 3.965 1.00 98.56 186 VAL A N 1
ATOM 1474 C CA . VAL A 1 186 ? 2.187 6.529 5.191 1.00 98.56 186 VAL A CA 1
ATOM 1475 C C . VAL A 1 186 ? 1.193 6.188 6.305 1.00 98.56 186 VAL A C 1
ATOM 1477 O O . VAL A 1 186 ? 1.618 5.893 7.422 1.00 98.56 186 VAL A O 1
ATOM 1480 N N . ALA A 1 187 ? -0.115 6.172 6.022 1.00 98.81 187 ALA A N 1
ATOM 1481 C CA . ALA A 1 187 ? -1.124 5.757 7.002 1.00 98.81 187 ALA A CA 1
ATOM 1482 C C . ALA A 1 187 ? -0.929 4.296 7.447 1.00 98.81 187 ALA A C 1
ATOM 1484 O O . ALA A 1 187 ? -1.051 4.000 8.633 1.00 98.81 187 ALA A O 1
ATOM 1485 N N . PHE A 1 188 ? -0.555 3.401 6.528 1.00 98.88 188 PHE A N 1
ATOM 1486 C CA . PHE A 1 188 ? -0.216 2.010 6.846 1.00 98.88 188 PHE A CA 1
ATOM 1487 C C . PHE A 1 188 ? 0.964 1.912 7.822 1.00 98.88 188 PHE A C 1
ATOM 1489 O O . PHE A 1 188 ? 0.842 1.283 8.871 1.00 98.88 188 PHE A O 1
ATOM 1496 N N . ARG A 1 189 ? 2.074 2.602 7.536 1.00 98.62 189 ARG A N 1
ATOM 1497 C CA . ARG A 1 189 ? 3.260 2.644 8.406 1.00 98.62 189 ARG A CA 1
ATOM 1498 C C . ARG A 1 189 ? 2.951 3.247 9.777 1.00 98.62 189 ARG A C 1
ATOM 1500 O O . ARG A 1 189 ? 3.508 2.813 10.784 1.00 98.62 189 ARG A O 1
ATOM 1507 N N . LEU A 1 190 ? 2.075 4.250 9.840 1.00 98.81 190 LEU A N 1
ATOM 1508 C CA . LEU A 1 190 ? 1.595 4.805 11.108 1.00 98.81 190 LEU A CA 1
ATOM 1509 C C . LEU A 1 190 ? 0.743 3.800 11.889 1.00 98.81 190 LEU A C 1
ATOM 1511 O O . LEU A 1 190 ? 0.907 3.697 13.100 1.00 98.81 190 LEU A O 1
ATOM 1515 N N . LEU A 1 191 ? -0.126 3.042 11.220 1.00 98.75 191 LEU A N 1
ATOM 1516 C CA . LEU A 1 191 ? -0.923 2.005 11.868 1.00 98.75 191 LEU A CA 1
ATOM 1517 C C . LEU A 1 191 ? -0.060 0.831 12.351 1.00 98.75 191 LEU A C 1
ATOM 1519 O O . LEU A 1 191 ? -0.340 0.285 13.411 1.00 98.75 191 LEU A O 1
ATOM 1523 N N . ASP A 1 192 ? 0.990 0.456 11.621 1.00 98.69 192 ASP A N 1
ATOM 1524 C CA . ASP A 1 192 ? 1.942 -0.576 12.045 1.00 98.69 192 ASP A CA 1
ATOM 1525 C C . ASP A 1 192 ? 2.814 -0.088 13.216 1.00 98.69 192 ASP A C 1
ATOM 1527 O O . ASP A 1 192 ? 2.680 -0.554 14.350 1.00 98.69 192 ASP A O 1
ATOM 1531 N N . VAL A 1 193 ? 3.678 0.895 12.955 1.00 98.31 193 VAL A N 1
ATOM 1532 C CA . VAL A 1 193 ? 4.778 1.283 13.854 1.00 98.31 193 VAL A CA 1
ATOM 1533 C C . VAL A 1 193 ? 4.364 2.363 14.856 1.00 98.31 193 VAL A C 1
ATOM 1535 O O . VAL A 1 193 ? 4.958 2.488 15.929 1.00 98.31 193 VAL A O 1
ATOM 1538 N N . GLY A 1 194 ? 3.350 3.162 14.529 1.00 98.38 194 GLY A N 1
ATOM 1539 C CA . GLY A 1 194 ? 2.952 4.325 15.315 1.00 98.38 194 GLY A CA 1
ATOM 1540 C C . GLY A 1 194 ? 3.829 5.561 15.098 1.00 98.38 194 GLY A C 1
ATOM 1541 O O . GLY A 1 194 ? 4.679 5.644 14.199 1.00 98.38 194 GLY A O 1
ATOM 1542 N N . GLY A 1 195 ? 3.610 6.544 15.969 1.00 97.88 195 GLY A N 1
ATOM 1543 C CA . GLY A 1 195 ? 4.299 7.831 15.967 1.00 97.88 195 GLY A CA 1
ATOM 1544 C C . GLY A 1 195 ? 3.541 8.919 15.208 1.00 97.88 195 GLY A C 1
ATOM 1545 O O . GLY A 1 195 ? 2.327 8.852 15.025 1.00 97.88 195 GLY A O 1
ATOM 1546 N N . GLN A 1 196 ? 4.264 9.961 14.807 1.00 97.12 196 GLN A N 1
ATOM 1547 C CA . GLN A 1 196 ? 3.708 11.092 14.065 1.00 97.12 196 GLN A CA 1
ATOM 1548 C C . GLN A 1 196 ? 3.954 10.933 12.569 1.00 97.12 196 GLN A C 1
ATOM 1550 O O . GLN A 1 196 ? 4.916 10.282 12.157 1.00 97.12 196 GLN A O 1
ATOM 1555 N N . ASN A 1 197 ? 3.130 11.594 11.757 1.00 97.50 197 ASN A N 1
ATOM 1556 C CA . ASN A 1 197 ? 3.367 11.687 10.324 1.00 97.50 197 ASN A CA 1
ATOM 1557 C C . ASN A 1 197 ? 4.771 12.276 10.045 1.00 97.50 197 ASN A C 1
ATOM 1559 O O . ASN A 1 197 ? 5.067 13.378 10.524 1.00 97.50 197 ASN A O 1
ATOM 1563 N N . PRO A 1 198 ? 5.636 11.607 9.257 1.00 96.00 198 PRO A N 1
ATOM 1564 C CA . PRO A 1 198 ? 6.996 12.082 8.987 1.00 96.00 198 PRO A CA 1
ATOM 1565 C C . PRO A 1 198 ? 7.089 13.488 8.386 1.00 96.00 198 PRO A C 1
ATOM 1567 O O . PRO A 1 198 ? 8.104 14.168 8.563 1.00 96.00 198 PRO A O 1
ATOM 1570 N N . ILE A 1 199 ? 6.022 13.977 7.742 1.00 94.50 199 ILE A N 1
ATOM 1571 C CA . ILE A 1 199 ? 5.937 15.363 7.256 1.00 94.50 199 ILE A CA 1
ATOM 1572 C C . ILE A 1 199 ? 6.177 16.402 8.357 1.00 94.50 199 ILE A C 1
ATOM 1574 O O . ILE A 1 199 ? 6.656 17.498 8.076 1.00 94.50 199 ILE A O 1
ATOM 1578 N N . CYS A 1 200 ? 5.906 16.056 9.616 1.00 94.00 200 CYS A N 1
ATOM 1579 C CA . CYS A 1 200 ? 6.049 16.942 10.767 1.00 94.00 200 CYS A CA 1
ATOM 1580 C C . CYS A 1 200 ? 7.500 17.289 11.102 1.00 94.00 200 CYS A C 1
ATOM 1582 O O . CYS A 1 200 ? 7.750 18.286 11.774 1.00 94.00 200 CYS A O 1
ATOM 1584 N N . SER A 1 201 ? 8.459 16.506 10.603 1.00 91.88 201 SER A N 1
ATOM 1585 C CA . SER A 1 201 ? 9.889 16.809 10.720 1.00 91.88 201 SER A CA 1
ATOM 1586 C C . SER A 1 201 ? 10.435 17.604 9.528 1.00 91.88 201 SER A C 1
ATOM 1588 O O . SER A 1 201 ? 11.598 18.008 9.544 1.00 91.88 201 SER A O 1
ATOM 1590 N N . ARG A 1 202 ? 9.618 17.857 8.496 1.00 89.69 202 ARG A N 1
ATOM 1591 C CA . ARG A 1 202 ? 10.044 18.555 7.282 1.00 89.69 202 ARG A CA 1
ATOM 1592 C C . ARG A 1 202 ? 10.166 20.067 7.532 1.00 89.69 202 ARG A C 1
ATOM 1594 O O . ARG A 1 202 ? 9.181 20.701 7.920 1.00 89.69 202 ARG A O 1
ATOM 1601 N N . PRO A 1 203 ? 11.323 20.696 7.247 1.00 86.25 203 PRO A N 1
ATOM 1602 C CA . PRO A 1 203 ? 11.495 22.135 7.422 1.00 86.25 203 PRO A CA 1
ATOM 1603 C C . PRO A 1 203 ? 10.440 22.952 6.668 1.00 86.25 203 PRO A C 1
ATOM 1605 O O . PRO A 1 203 ? 10.207 22.745 5.478 1.00 86.25 203 PRO A O 1
ATOM 1608 N N . GLY A 1 204 ? 9.820 23.906 7.363 1.00 83.88 204 GLY A N 1
ATOM 1609 C CA . GLY A 1 204 ? 8.778 24.768 6.799 1.00 83.88 204 GLY A CA 1
ATOM 1610 C C . GLY A 1 204 ? 7.371 24.161 6.800 1.00 83.88 204 GLY A C 1
ATOM 1611 O O . GLY A 1 204 ? 6.433 24.852 6.409 1.00 83.88 204 GLY A O 1
ATOM 1612 N N . TRP A 1 205 ? 7.194 22.920 7.267 1.00 87.44 205 TRP A N 1
ATOM 1613 C CA . TRP A 1 205 ? 5.870 22.382 7.560 1.00 87.44 205 TRP A CA 1
ATOM 1614 C C . TRP A 1 205 ? 5.429 22.784 8.972 1.00 87.44 205 TRP A C 1
ATOM 1616 O O . TRP A 1 205 ? 6.095 22.481 9.957 1.00 87.44 205 TRP A O 1
ATOM 1626 N N . SER A 1 206 ? 4.286 23.456 9.075 1.00 75.75 206 SER A N 1
ATOM 1627 C CA . SER A 1 206 ? 3.585 23.731 10.340 1.00 75.75 206 SER A CA 1
ATOM 1628 C C . SER A 1 206 ? 2.126 23.274 10.257 1.00 75.75 206 SER A C 1
ATOM 1630 O O . SER A 1 206 ? 1.234 23.911 10.817 1.00 75.75 206 SER A O 1
ATOM 1632 N N . GLY A 1 207 ? 1.880 22.260 9.427 1.00 72.56 207 GLY A N 1
ATOM 1633 C CA . GLY A 1 207 ? 0.545 21.863 9.011 1.00 72.56 207 GLY A CA 1
ATOM 1634 C C . GLY A 1 207 ? -0.209 21.040 10.050 1.00 72.56 207 GLY A C 1
ATOM 1635 O O . GLY A 1 207 ? 0.327 20.618 11.076 1.00 72.56 207 GLY A O 1
ATOM 1636 N N . GLU A 1 208 ? -1.479 20.815 9.728 1.00 86.38 208 GLU A N 1
ATOM 1637 C CA . GLU A 1 208 ? -2.392 19.912 10.430 1.00 86.38 208 GLU A CA 1
ATOM 1638 C C . GLU A 1 208 ? -1.820 18.482 10.516 1.00 86.38 208 GLU A C 1
ATOM 1640 O O . GLU A 1 208 ? -0.906 18.113 9.776 1.00 86.38 208 GLU A O 1
ATOM 1645 N N . GLY A 1 209 ? -2.322 17.691 11.468 1.00 87.19 209 GLY A N 1
ATOM 1646 C CA . GLY A 1 209 ? -1.899 16.302 11.688 1.00 87.19 209 GLY A CA 1
ATOM 1647 C C . GLY A 1 209 ? -0.682 16.126 12.607 1.00 87.19 209 GLY A C 1
ATOM 1648 O O . GLY A 1 209 ? -0.525 15.069 13.206 1.00 87.19 209 GLY A O 1
ATOM 1649 N N . CYS A 1 210 ? 0.137 17.162 12.827 1.00 93.06 210 CYS A N 1
ATOM 1650 C CA . CYS A 1 210 ? 1.365 17.048 13.635 1.00 93.06 210 CYS A CA 1
ATOM 1651 C C . CYS A 1 210 ? 1.180 17.024 15.155 1.00 93.06 210 CYS A C 1
ATOM 1653 O O . CYS A 1 210 ? 2.150 16.863 15.893 1.00 93.06 210 CYS A O 1
ATOM 1655 N N . THR A 1 211 ? -0.046 17.183 15.643 1.00 94.19 211 THR A N 1
ATOM 1656 C CA . THR A 1 211 ? -0.392 16.960 17.055 1.00 94.19 211 THR A CA 1
ATOM 1657 C C . THR A 1 211 ? -0.879 15.539 17.315 1.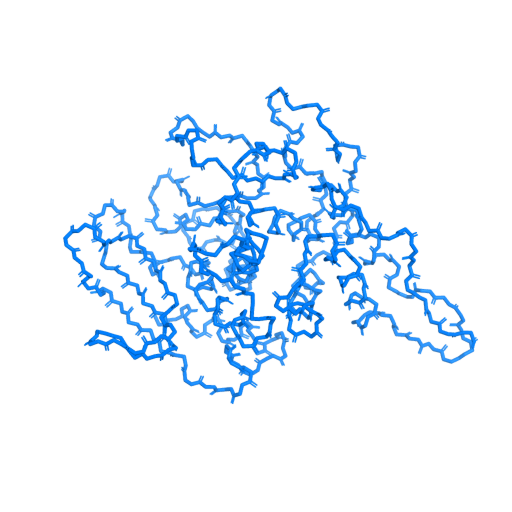00 94.19 211 THR A C 1
ATOM 1659 O O . THR A 1 211 ? -1.024 15.157 18.473 1.00 94.19 211 THR A O 1
ATOM 1662 N N . ILE A 1 212 ? -1.145 14.772 16.257 1.00 96.19 212 ILE A N 1
ATOM 1663 C CA . ILE A 1 212 ? -1.631 13.400 16.340 1.00 96.19 212 ILE A CA 1
ATOM 1664 C C . ILE A 1 212 ? -0.422 12.472 16.441 1.00 96.19 212 ILE A C 1
ATOM 1666 O O . ILE A 1 212 ? 0.546 12.606 15.691 1.00 96.19 212 ILE A O 1
ATOM 1670 N N . SER A 1 213 ? -0.464 11.553 17.401 1.00 97.06 213 SER A N 1
ATOM 1671 C CA . SER A 1 213 ? 0.528 10.495 17.557 1.00 97.06 213 SER A CA 1
ATOM 1672 C C . SER A 1 213 ? -0.210 9.171 17.595 1.00 97.06 213 SER A C 1
ATOM 1674 O O . SER A 1 213 ? -0.909 8.887 18.562 1.00 97.06 213 SER A O 1
ATOM 1676 N N . VAL A 1 214 ? -0.026 8.367 16.556 1.00 98.38 214 VAL A N 1
ATOM 1677 C CA . VAL A 1 214 ? -0.708 7.085 16.392 1.00 98.38 214 VAL A CA 1
ATOM 1678 C C . VAL A 1 214 ? -0.092 6.054 17.330 1.00 98.38 214 VAL A C 1
ATOM 1680 O O . VAL A 1 214 ? 1.135 5.921 17.401 1.00 98.38 214 VAL A O 1
ATOM 1683 N N . ASN A 1 215 ? -0.937 5.309 18.041 1.00 98.06 215 ASN A N 1
ATOM 1684 C CA . ASN A 1 215 ? -0.510 4.130 18.785 1.00 98.06 215 ASN A CA 1
ATOM 1685 C C . ASN A 1 215 ? -0.461 2.918 17.841 1.00 98.06 215 ASN A C 1
ATOM 1687 O O . ASN A 1 215 ? -1.508 2.372 17.482 1.00 98.06 215 ASN A O 1
ATOM 1691 N N . GLY A 1 216 ? 0.749 2.526 17.436 1.00 98.25 216 GLY A N 1
ATOM 1692 C CA . GLY A 1 216 ? 0.972 1.428 16.495 1.00 98.25 216 GLY A CA 1
ATOM 1693 C C . GLY A 1 216 ? 0.337 0.115 16.961 1.00 98.25 216 GLY A C 1
ATOM 1694 O O . GLY A 1 216 ? 0.419 -0.258 18.131 1.00 98.25 216 GLY A O 1
ATOM 1695 N N . GLN A 1 217 ? -0.307 -0.576 16.028 1.00 98.38 217 GLN A N 1
ATOM 1696 C CA . GLN A 1 217 ? -1.017 -1.840 16.221 1.00 98.38 217 GLN A CA 1
ATOM 1697 C C . GLN A 1 217 ? -0.174 -3.057 15.815 1.00 98.38 217 GLN A C 1
ATOM 1699 O O . GLN A 1 217 ? -0.556 -4.196 16.101 1.00 98.38 217 GLN A O 1
ATOM 1704 N N . GLY A 1 218 ? 0.977 -2.821 15.181 1.00 98.31 218 GLY A N 1
ATOM 1705 C CA . GLY A 1 218 ? 1.861 -3.838 14.634 1.00 98.31 218 GLY A CA 1
ATOM 1706 C C . GLY A 1 218 ? 1.406 -4.377 13.276 1.00 98.31 218 GLY A C 1
ATOM 1707 O O . GLY A 1 218 ? 0.217 -4.384 12.939 1.00 98.31 218 GLY A O 1
ATOM 1708 N N . LEU A 1 219 ? 2.384 -4.886 12.525 1.00 98.25 219 LEU A N 1
ATOM 1709 C CA . LEU A 1 219 ? 2.260 -5.274 11.123 1.00 98.25 219 LEU A CA 1
ATOM 1710 C C . LEU A 1 219 ? 1.067 -6.186 10.860 1.00 98.25 219 LEU A C 1
ATOM 1712 O O . LEU A 1 219 ? 0.273 -5.907 9.970 1.00 98.25 219 LEU A O 1
ATOM 1716 N N . SER A 1 220 ? 0.887 -7.226 11.682 1.00 98.38 220 SER A N 1
ATOM 1717 C CA . SER A 1 220 ? -0.180 -8.208 11.467 1.00 98.38 220 SER A CA 1
ATOM 1718 C C . SER A 1 220 ? -1.582 -7.596 11.548 1.00 98.38 220 SER A C 1
ATOM 1720 O O . SER A 1 220 ? -2.475 -7.996 10.806 1.00 98.38 220 SER A O 1
ATOM 1722 N N . LYS A 1 221 ? -1.814 -6.598 12.410 1.00 98.62 2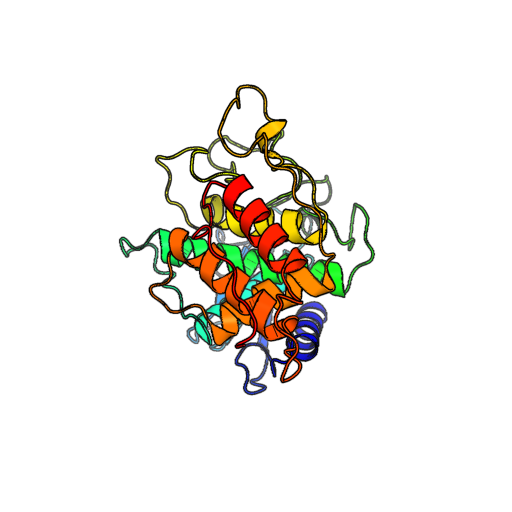21 LYS A N 1
ATOM 1723 C CA . LYS A 1 221 ? -3.111 -5.905 12.428 1.00 98.62 221 LYS A CA 1
ATOM 1724 C C . LYS A 1 221 ? -3.234 -4.934 11.260 1.00 98.62 221 LYS A C 1
ATOM 1726 O O . LYS A 1 221 ? -4.275 -4.902 10.604 1.00 98.62 221 LYS A O 1
ATOM 1731 N N . ALA A 1 222 ? -2.172 -4.181 10.978 1.00 98.81 222 ALA A N 1
ATOM 1732 C CA . ALA A 1 222 ? -2.156 -3.210 9.893 1.00 98.81 222 ALA A CA 1
ATOM 1733 C C . ALA A 1 222 ? -2.421 -3.870 8.526 1.00 98.81 222 ALA A C 1
ATOM 1735 O O . ALA A 1 222 ? -3.298 -3.413 7.792 1.00 98.81 222 ALA A O 1
ATOM 1736 N N . GLU A 1 223 ? -1.738 -4.978 8.208 1.00 98.69 223 GLU A N 1
ATOM 1737 C CA . GLU A 1 223 ? -1.902 -5.699 6.937 1.00 98.69 223 GLU A CA 1
ATOM 1738 C C . GLU A 1 223 ? -3.327 -6.240 6.779 1.00 98.69 223 GLU A C 1
ATOM 1740 O O . GLU A 1 223 ? -3.944 -6.059 5.729 1.00 98.69 223 GLU A O 1
ATOM 1745 N N . ASN A 1 224 ? -3.895 -6.824 7.841 1.00 98.81 224 ASN A N 1
ATOM 1746 C CA . ASN A 1 224 ? -5.236 -7.397 7.805 1.00 98.81 224 ASN A CA 1
ATOM 1747 C C . ASN A 1 224 ? -6.293 -6.306 7.621 1.00 98.81 224 ASN A C 1
ATOM 1749 O O . ASN A 1 224 ? -7.185 -6.464 6.790 1.00 98.81 224 ASN A O 1
ATOM 1753 N N . ILE A 1 225 ? -6.178 -5.178 8.332 1.00 98.88 225 ILE A N 1
ATOM 1754 C CA . ILE A 1 225 ? -7.117 -4.056 8.200 1.00 98.88 225 ILE A CA 1
ATOM 1755 C C . ILE A 1 225 ? -7.080 -3.491 6.781 1.00 98.88 225 ILE A C 1
ATOM 1757 O O . ILE A 1 225 ? -8.138 -3.385 6.152 1.00 98.88 225 ILE A O 1
ATOM 1761 N N . PHE A 1 226 ? -5.896 -3.161 6.257 1.00 98.88 226 PHE A N 1
ATOM 1762 C CA . PHE A 1 226 ? -5.755 -2.572 4.922 1.00 98.88 226 PHE A CA 1
ATOM 1763 C C . PHE A 1 226 ? -6.217 -3.536 3.829 1.00 98.88 226 PHE A C 1
ATOM 1765 O O . PHE A 1 226 ? -7.010 -3.157 2.962 1.00 98.88 226 PHE A O 1
ATOM 1772 N N . PHE A 1 227 ? -5.778 -4.793 3.892 1.00 98.81 227 PHE A N 1
ATOM 1773 C CA . PHE A 1 227 ? -6.103 -5.784 2.875 1.00 98.81 227 PHE A CA 1
ATOM 1774 C C . PHE A 1 227 ? -7.589 -6.157 2.890 1.00 98.81 227 PHE A C 1
ATOM 1776 O O . PHE A 1 227 ? -8.217 -6.211 1.830 1.00 98.81 227 PHE A O 1
ATOM 1783 N N . HIS A 1 228 ? -8.195 -6.336 4.069 1.00 98.81 228 HIS A N 1
ATOM 1784 C CA . HIS A 1 228 ? -9.633 -6.591 4.185 1.00 98.81 228 HIS A CA 1
ATOM 1785 C C . HIS A 1 228 ? -10.463 -5.385 3.716 1.00 98.81 228 HIS A C 1
ATOM 1787 O O . HIS A 1 228 ? -11.463 -5.562 3.021 1.00 98.81 228 HIS A O 1
ATOM 1793 N N . THR A 1 229 ? -10.019 -4.154 3.996 1.00 98.88 229 THR A N 1
ATOM 1794 C CA . THR A 1 229 ? -10.686 -2.941 3.487 1.00 98.88 229 THR A CA 1
ATOM 1795 C C . THR A 1 229 ? -10.679 -2.916 1.961 1.00 98.88 229 THR A C 1
ATOM 1797 O O . THR A 1 229 ? -11.739 -2.787 1.348 1.00 98.88 229 THR A O 1
ATOM 1800 N N . LEU A 1 230 ? -9.512 -3.114 1.339 1.00 98.81 230 LEU A N 1
ATOM 1801 C CA . LEU A 1 230 ? -9.382 -3.152 -0.118 1.00 98.81 230 LEU A CA 1
ATOM 1802 C C . LEU A 1 230 ? -10.264 -4.235 -0.751 1.00 98.81 230 LEU A C 1
ATOM 1804 O O . LEU A 1 230 ? -10.880 -4.009 -1.790 1.00 98.81 230 LEU A O 1
ATOM 1808 N N . THR A 1 231 ? -10.287 -5.427 -0.156 1.00 98.69 231 THR A N 1
ATOM 1809 C CA . THR A 1 231 ? -10.890 -6.614 -0.777 1.00 98.69 231 THR A CA 1
ATOM 1810 C C . THR A 1 231 ? -12.383 -6.780 -0.509 1.00 98.69 231 THR A C 1
ATOM 1812 O O . THR A 1 231 ? -13.051 -7.456 -1.293 1.00 98.69 231 THR A O 1
ATOM 1815 N N . HIS A 1 232 ? -12.919 -6.159 0.546 1.00 98.44 232 HIS A N 1
ATOM 1816 C CA . HIS A 1 232 ? -14.311 -6.354 0.966 1.00 98.44 232 HIS A CA 1
ATOM 1817 C C . HIS A 1 232 ? -15.132 -5.072 1.131 1.00 98.44 232 HIS A C 1
ATOM 1819 O O . HIS A 1 232 ? -16.360 -5.162 1.115 1.00 98.44 232 HIS A O 1
ATOM 1825 N N . MET A 1 233 ? -14.496 -3.910 1.301 1.00 98.31 233 MET A N 1
ATOM 1826 C CA . MET A 1 233 ? -15.193 -2.662 1.646 1.00 98.31 233 MET A CA 1
ATOM 1827 C C . MET A 1 233 ? -15.107 -1.612 0.540 1.00 98.31 233 MET A C 1
ATOM 1829 O O . MET A 1 233 ? -16.101 -0.958 0.226 1.00 98.31 233 MET A O 1
ATOM 1833 N N . CYS A 1 234 ? -13.927 -1.451 -0.058 1.00 98.56 234 CYS A N 1
ATOM 1834 C CA . CYS A 1 234 ? -13.710 -0.491 -1.129 1.00 98.56 234 CYS A CA 1
ATOM 1835 C C . CYS A 1 234 ? -14.497 -0.851 -2.397 1.00 98.56 234 CYS A C 1
ATOM 1837 O O . CYS A 1 234 ? -14.691 -2.015 -2.748 1.00 98.56 234 CYS A O 1
ATOM 1839 N N . THR A 1 235 ? -14.893 0.181 -3.134 1.00 97.62 235 THR A N 1
ATOM 1840 C CA . THR A 1 235 ? -15.522 0.078 -4.455 1.00 97.62 235 THR A CA 1
ATOM 1841 C C . THR A 1 235 ? -14.825 1.022 -5.428 1.00 97.62 235 THR A C 1
ATOM 1843 O O . THR A 1 235 ? -14.057 1.891 -5.018 1.00 97.62 235 THR A O 1
ATOM 1846 N N . SER A 1 236 ? -15.156 0.945 -6.719 1.00 96.12 236 SER A N 1
ATOM 1847 C CA . SER A 1 236 ? -14.515 1.775 -7.753 1.00 96.12 236 SER A CA 1
ATOM 1848 C C . SER A 1 236 ? -14.757 3.282 -7.589 1.00 96.12 236 SER A C 1
ATOM 1850 O O . SER A 1 236 ? -14.181 4.087 -8.321 1.00 96.12 236 SER A O 1
ATOM 1852 N N . THR A 1 237 ? -15.663 3.668 -6.685 1.00 95.44 237 THR A N 1
ATOM 1853 C CA . THR A 1 237 ? -16.011 5.059 -6.378 1.00 95.44 237 THR A CA 1
ATOM 1854 C C . THR A 1 237 ? -15.533 5.520 -5.007 1.00 95.44 237 THR A C 1
ATOM 1856 O O . THR A 1 237 ? -15.743 6.690 -4.701 1.00 95.44 237 THR A O 1
ATOM 1859 N N . THR A 1 238 ? -14.903 4.655 -4.204 1.00 97.38 238 THR A N 1
ATOM 1860 C CA . THR A 1 238 ? -14.350 5.038 -2.896 1.00 97.38 238 THR A CA 1
ATOM 1861 C C . THR A 1 238 ? -13.365 6.201 -3.060 1.00 97.38 238 THR A C 1
ATOM 1863 O O . THR A 1 238 ? -12.552 6.216 -3.987 1.00 97.38 238 THR A O 1
ATOM 1866 N N . GLN A 1 239 ? -13.492 7.195 -2.187 1.00 96.62 239 GLN A N 1
ATOM 1867 C CA . GLN A 1 239 ? -12.656 8.387 -2.090 1.00 96.62 239 GLN A CA 1
ATOM 1868 C C . GLN A 1 239 ? -11.758 8.326 -0.849 1.00 96.62 239 GLN A C 1
ATOM 1870 O O . GLN A 1 239 ? -11.902 7.443 -0.002 1.00 96.62 239 GLN A O 1
ATOM 1875 N N . TRP A 1 240 ? -10.839 9.284 -0.716 1.00 97.44 240 TRP A N 1
ATOM 1876 C CA . TRP A 1 240 ? -10.002 9.399 0.479 1.00 97.44 240 TRP A CA 1
ATOM 1877 C C . TRP A 1 240 ? -10.826 9.617 1.751 1.00 97.44 240 TRP A C 1
ATOM 1879 O O . TRP A 1 240 ? -10.491 9.060 2.789 1.00 97.44 240 TRP A O 1
ATOM 1889 N N . GLU A 1 241 ? -11.907 10.392 1.665 1.00 97.69 241 GLU A N 1
ATOM 1890 C CA . GLU A 1 241 ? -12.809 10.692 2.780 1.00 97.69 241 GLU A CA 1
ATOM 1891 C C . GLU A 1 241 ? -13.588 9.463 3.271 1.00 97.69 241 GLU A C 1
ATOM 1893 O O . GLU A 1 241 ? -14.013 9.435 4.422 1.00 97.69 241 GLU A O 1
ATOM 1898 N N . ASP A 1 242 ? -13.753 8.445 2.425 1.00 98.31 242 ASP A N 1
ATOM 1899 C CA . ASP A 1 242 ? -14.460 7.214 2.788 1.00 98.31 242 ASP A CA 1
ATOM 1900 C C . ASP A 1 242 ? -13.548 6.237 3.552 1.00 98.31 242 ASP A C 1
ATOM 1902 O O . ASP A 1 242 ? -14.017 5.445 4.370 1.00 98.31 242 ASP A O 1
ATOM 1906 N N . LEU A 1 243 ? -12.237 6.257 3.278 1.00 98.56 243 LEU A N 1
ATOM 1907 C CA . LEU A 1 243 ? -11.300 5.248 3.782 1.00 98.56 243 LEU A CA 1
ATOM 1908 C C . LEU A 1 243 ? -11.244 5.114 5.308 1.00 98.56 243 LEU A C 1
ATOM 1910 O O . LEU A 1 243 ? -11.241 3.967 5.755 1.00 98.56 243 LEU A O 1
ATOM 1914 N N . PRO A 1 244 ? -11.211 6.192 6.116 1.00 98.50 244 PRO A N 1
ATOM 1915 C CA . PRO A 1 244 ? -11.127 6.048 7.565 1.00 98.50 244 PRO A CA 1
ATOM 1916 C C . PRO A 1 244 ? -12.315 5.249 8.108 1.00 98.50 244 PRO A C 1
ATOM 1918 O O . PRO A 1 244 ? -12.124 4.302 8.864 1.00 98.50 244 PRO A O 1
ATOM 1921 N N . ASP A 1 245 ? -13.532 5.555 7.647 1.00 98.62 245 ASP A N 1
ATOM 1922 C CA . ASP A 1 245 ? -14.746 4.852 8.063 1.00 98.62 245 ASP A CA 1
ATOM 1923 C C . ASP A 1 245 ? -14.732 3.376 7.632 1.00 98.62 245 ASP A C 1
ATOM 1925 O O . ASP A 1 245 ? -14.932 2.473 8.449 1.00 98.62 245 ASP A O 1
ATOM 1929 N N . LEU A 1 246 ? -14.394 3.104 6.365 1.00 98.75 246 LEU A N 1
ATOM 1930 C CA . LEU A 1 246 ? -14.296 1.734 5.851 1.00 98.75 246 LEU A CA 1
ATOM 1931 C C . LEU A 1 246 ? -13.216 0.914 6.578 1.00 98.75 246 LEU A C 1
ATOM 1933 O O . LEU A 1 246 ? -13.415 -0.277 6.832 1.00 98.75 246 LEU A O 1
ATOM 1937 N N . MET A 1 247 ? -12.084 1.531 6.928 1.00 98.69 247 MET A N 1
ATOM 1938 C CA . MET A 1 247 ? -10.994 0.874 7.653 1.00 98.69 247 MET A CA 1
ATOM 1939 C C . MET A 1 247 ? -11.321 0.663 9.131 1.00 98.69 247 MET A C 1
ATOM 1941 O O . MET A 1 247 ? -11.002 -0.398 9.667 1.00 98.69 247 MET A O 1
ATOM 1945 N N . MET A 1 248 ? -12.017 1.597 9.784 1.00 98.56 248 MET A N 1
ATOM 1946 C CA . MET A 1 248 ? -12.545 1.377 11.133 1.00 98.56 248 MET A CA 1
ATOM 1947 C C . MET A 1 248 ? -13.560 0.233 11.133 1.00 98.56 248 MET A C 1
ATOM 1949 O O . MET A 1 248 ? -13.516 -0.640 12.003 1.00 98.56 248 MET A O 1
ATOM 1953 N N . TRP A 1 249 ? -14.426 0.167 10.118 1.00 97.88 249 TRP A N 1
ATOM 1954 C CA . TRP A 1 249 ? -15.347 -0.954 9.973 1.00 97.88 249 TRP A CA 1
ATOM 1955 C C . TRP A 1 249 ? -14.607 -2.271 9.740 1.00 97.88 249 TRP A C 1
ATOM 1957 O O . TRP A 1 249 ? -14.950 -3.290 10.336 1.00 97.88 249 TRP A O 1
ATOM 1967 N N . SER A 1 250 ? -13.551 -2.263 8.927 1.00 98.44 250 SER A N 1
ATOM 1968 C CA . SER A 1 250 ? -12.670 -3.416 8.731 1.00 98.44 250 SER A CA 1
ATOM 1969 C C . SER A 1 250 ? -12.045 -3.887 10.051 1.00 98.44 250 SER A C 1
ATOM 1971 O O . SER A 1 250 ? -12.152 -5.066 10.392 1.00 98.44 250 SER A O 1
ATOM 1973 N N . ALA A 1 251 ? -11.492 -2.966 10.846 1.00 98.31 251 ALA A N 1
ATOM 1974 C CA . ALA A 1 251 ? -10.940 -3.254 12.167 1.00 98.31 251 ALA A CA 1
ATOM 1975 C C . ALA A 1 251 ? -11.985 -3.874 13.107 1.00 98.31 251 ALA A C 1
ATOM 1977 O O . ALA A 1 251 ? -11.737 -4.915 13.718 1.00 98.31 251 ALA A O 1
ATOM 1978 N N . PHE A 1 252 ? -13.192 -3.306 13.161 1.00 97.62 252 PHE A N 1
ATOM 1979 C CA . PHE A 1 252 ? -14.287 -3.873 13.944 1.00 97.62 252 PHE A CA 1
ATOM 1980 C C . PHE A 1 252 ? -14.710 -5.260 13.443 1.00 97.62 252 PHE A C 1
ATOM 1982 O O . PHE A 1 252 ? -14.970 -6.159 14.236 1.00 97.62 252 PHE A O 1
ATOM 1989 N N . ARG A 1 253 ? -14.744 -5.494 12.131 1.00 96.75 253 ARG A N 1
ATOM 1990 C CA . ARG A 1 253 ? -15.097 -6.809 11.573 1.00 96.75 253 ARG A CA 1
ATOM 1991 C C . ARG A 1 253 ? -14.068 -7.889 11.892 1.00 96.75 253 ARG A C 1
ATOM 1993 O O . ARG A 1 253 ? -14.461 -9.045 12.044 1.00 96.75 253 ARG A O 1
ATOM 2000 N N . LEU A 1 254 ? -12.795 -7.520 11.990 1.00 96.75 254 LEU A N 1
ATOM 2001 C CA . LEU A 1 254 ? -11.693 -8.440 12.265 1.00 96.75 254 LEU A CA 1
ATOM 2002 C C . LEU A 1 254 ? -11.500 -8.698 13.765 1.00 96.75 254 LEU A C 1
ATOM 2004 O O . LEU A 1 254 ? -11.255 -9.838 14.152 1.00 96.75 254 LEU A O 1
ATOM 2008 N N . TYR A 1 255 ? -11.647 -7.667 14.602 1.00 96.31 255 TYR A N 1
ATOM 2009 C CA . TYR A 1 255 ? -11.272 -7.714 16.024 1.00 96.31 255 TYR A CA 1
ATOM 2010 C C . TYR A 1 255 ? -12.442 -7.447 16.986 1.00 96.31 255 TYR A C 1
ATOM 2012 O O . TYR A 1 255 ? -12.347 -7.694 18.188 1.00 96.31 255 TYR A O 1
ATOM 2020 N N . GLY A 1 256 ? -13.590 -7.007 16.469 1.00 90.44 256 GLY A N 1
ATOM 2021 C CA . GLY A 1 256 ? -14.794 -6.656 17.222 1.00 90.44 256 GLY A CA 1
ATOM 2022 C C . GLY A 1 256 ? -15.629 -7.873 17.625 1.00 90.44 256 GLY A C 1
ATOM 2023 O O . GLY A 1 256 ? -16.828 -7.928 17.360 1.00 90.44 256 GLY A O 1
ATOM 2024 N N . HIS A 1 257 ? -15.017 -8.888 18.242 1.00 88.25 257 HIS A N 1
ATOM 2025 C CA . HIS A 1 257 ? -15.703 -10.117 18.650 1.00 88.25 257 HIS A CA 1
ATOM 2026 C C . HIS A 1 257 ? -16.790 -9.862 19.712 1.00 88.25 257 HIS A C 1
ATOM 2028 O O . HIS A 1 257 ? -16.543 -9.886 20.920 1.00 88.25 257 HIS A O 1
ATOM 2034 N N . CYS A 1 258 ? -18.026 -9.661 19.255 1.00 86.56 258 CYS A N 1
ATOM 2035 C CA . CYS A 1 258 ? -19.170 -9.402 20.119 1.00 86.56 258 CYS A CA 1
ATOM 2036 C C . CYS A 1 258 ? -19.591 -10.638 20.914 1.00 86.56 258 CYS A C 1
ATOM 2038 O O . CYS A 1 258 ? -19.854 -11.706 20.361 1.00 86.56 258 CYS A O 1
ATOM 2040 N N . THR A 1 259 ? -19.718 -10.473 22.231 1.00 82.31 259 THR A N 1
ATOM 2041 C CA . THR A 1 259 ? -20.296 -11.493 23.110 1.00 82.31 259 THR A CA 1
ATOM 2042 C C . THR A 1 259 ? -21.735 -11.097 23.449 1.00 82.31 259 THR A C 1
ATOM 2044 O O . THR A 1 259 ? -21.926 -10.020 24.015 1.00 82.31 259 THR A O 1
ATOM 2047 N N . PRO A 1 260 ? -22.751 -11.937 23.162 1.00 81.44 260 PRO A N 1
ATOM 2048 C CA . PRO A 1 260 ? -24.139 -11.625 23.499 1.00 81.44 260 PRO A CA 1
ATOM 2049 C C . PRO A 1 260 ? -24.309 -11.238 24.975 1.00 81.44 260 PRO A C 1
ATOM 2051 O O . PRO A 1 260 ? -23.813 -11.935 25.864 1.00 81.44 260 PRO A O 1
ATOM 2054 N N . GLY A 1 261 ? -25.000 -10.124 25.233 1.00 77.25 261 GLY A N 1
ATOM 2055 C CA . GLY A 1 261 ? -25.230 -9.597 26.583 1.00 77.25 261 GLY A CA 1
ATOM 2056 C C . GLY A 1 261 ? -24.022 -8.909 27.230 1.00 77.25 261 GLY A C 1
ATOM 2057 O O . GLY A 1 261 ? -24.070 -8.603 28.422 1.00 77.25 261 GLY A O 1
ATOM 2058 N N . LYS A 1 262 ? -22.938 -8.668 26.480 1.00 75.25 262 LYS A N 1
ATOM 2059 C CA . LYS A 1 262 ? -21.803 -7.841 26.907 1.00 75.25 262 LYS A CA 1
ATOM 2060 C C . LYS A 1 262 ? -21.634 -6.665 25.938 1.00 75.25 262 LYS A C 1
ATOM 2062 O O . LYS A 1 262 ? -20.915 -6.814 24.950 1.00 75.25 262 LYS A O 1
ATOM 2067 N N . PRO A 1 263 ? -22.287 -5.520 26.201 1.00 73.81 263 PRO A N 1
ATOM 2068 C CA . PRO A 1 263 ? -22.070 -4.324 25.396 1.00 73.81 263 PRO A CA 1
ATOM 2069 C C . PRO A 1 263 ? -20.610 -3.862 25.510 1.00 73.81 263 PRO A C 1
ATOM 2071 O O . PRO A 1 263 ? -19.967 -4.060 26.546 1.00 73.81 263 PRO A O 1
ATOM 2074 N N . GLY A 1 264 ? -20.092 -3.256 24.442 1.00 78.56 264 GLY A N 1
ATOM 2075 C CA . GLY A 1 264 ? -18.736 -2.714 24.376 1.00 78.56 264 GLY A CA 1
ATOM 2076 C C . GLY A 1 264 ? -18.154 -2.731 22.962 1.00 78.56 264 GLY A C 1
ATOM 2077 O O . GLY A 1 264 ? -18.766 -3.248 22.025 1.00 78.56 264 GLY A O 1
ATOM 2078 N N . ASN A 1 265 ? -16.944 -2.190 22.830 1.00 81.94 265 ASN A N 1
ATOM 2079 C CA . ASN A 1 265 ? -16.187 -2.168 21.584 1.00 81.94 265 ASN A CA 1
ATOM 2080 C C . ASN A 1 265 ? -14.828 -2.868 21.778 1.00 81.94 265 ASN A C 1
ATOM 2082 O O . ASN A 1 265 ? -13.861 -2.233 22.200 1.00 81.94 265 ASN A O 1
ATOM 2086 N N . PRO A 1 266 ? -14.740 -4.183 21.508 1.00 86.75 266 PRO A N 1
ATOM 2087 C CA . PRO A 1 266 ? -13.487 -4.922 21.638 1.00 86.75 266 PRO A CA 1
ATOM 2088 C C . PRO A 1 266 ? -12.434 -4.557 20.580 1.00 86.75 266 PRO A C 1
ATOM 2090 O O . PRO A 1 266 ? -11.300 -4.993 20.724 1.00 86.75 266 PRO A O 1
ATOM 2093 N N . ALA A 1 267 ? -12.791 -3.756 19.569 1.00 95.00 267 ALA A N 1
ATOM 2094 C CA . ALA A 1 267 ? -11.886 -3.248 18.539 1.00 95.00 267 ALA A CA 1
ATOM 2095 C C . ALA A 1 267 ? -11.648 -1.730 18.655 1.00 95.00 267 ALA A C 1
ATOM 2097 O O . ALA A 1 267 ? -11.348 -1.069 17.661 1.00 95.00 267 ALA A O 1
ATOM 2098 N N . LEU A 1 268 ? -11.898 -1.136 19.830 1.00 95.25 268 LEU A N 1
ATOM 2099 C CA . LEU A 1 268 ? -11.815 0.317 20.002 1.00 95.25 268 LEU A CA 1
ATOM 2100 C C . LEU A 1 268 ? -10.391 0.826 19.761 1.00 95.25 268 LEU A C 1
ATOM 2102 O O . LEU A 1 268 ? -10.218 1.865 19.135 1.00 95.25 268 LEU A O 1
ATOM 2106 N N . GLU A 1 269 ? -9.381 0.085 20.222 1.00 96.62 269 GLU A N 1
ATOM 2107 C CA . GLU A 1 269 ? -7.974 0.463 20.060 1.00 96.62 269 GLU A CA 1
ATOM 2108 C C . GLU A 1 269 ? -7.561 0.491 18.583 1.00 96.62 269 GLU A C 1
ATOM 2110 O O . GLU A 1 269 ? -6.916 1.440 18.142 1.00 96.62 269 GLU A O 1
ATOM 2115 N N . GLU A 1 270 ? -7.973 -0.505 17.799 1.00 98.25 270 GLU A N 1
ATOM 2116 C CA . GLU A 1 270 ? -7.694 -0.571 16.367 1.00 98.25 270 GLU A CA 1
ATOM 2117 C C . GLU A 1 270 ? -8.436 0.519 15.600 1.00 98.25 270 GLU A C 1
ATOM 2119 O O . GLU A 1 270 ? -7.851 1.151 14.722 1.00 98.25 270 GLU A O 1
ATOM 2124 N N . GLN A 1 271 ? -9.704 0.771 15.938 1.00 98.31 271 GLN A N 1
ATOM 2125 C CA . GLN A 1 271 ? -10.469 1.839 15.300 1.00 98.31 271 GLN A CA 1
ATOM 2126 C C . GLN A 1 271 ? -9.883 3.221 15.612 1.00 98.31 271 GLN A C 1
ATOM 2128 O O . GLN A 1 271 ? -9.743 4.028 14.699 1.00 98.31 271 GLN A O 1
ATOM 2133 N N . HIS A 1 272 ? -9.477 3.475 16.861 1.00 97.88 272 HIS A N 1
ATOM 2134 C CA . HIS A 1 272 ? -8.778 4.706 17.241 1.00 97.88 272 HIS A CA 1
ATOM 2135 C C . HIS A 1 272 ? -7.467 4.869 16.466 1.00 97.88 272 HIS A C 1
ATOM 2137 O O . HIS A 1 272 ? -7.190 5.942 15.944 1.00 97.88 272 HIS A O 1
ATOM 2143 N N . ALA A 1 273 ? -6.661 3.809 16.356 1.00 98.38 273 ALA A N 1
ATOM 2144 C CA . ALA A 1 273 ? -5.397 3.876 15.629 1.00 98.38 273 ALA A CA 1
ATOM 2145 C C . ALA A 1 273 ? -5.600 4.140 14.127 1.00 98.38 273 ALA A C 1
ATOM 2147 O O . ALA A 1 273 ? -4.809 4.868 13.526 1.00 98.38 273 ALA A O 1
ATOM 2148 N N . VAL A 1 274 ? -6.662 3.589 13.524 1.00 98.62 274 VAL A N 1
ATOM 2149 C CA . VAL A 1 274 ? -7.066 3.917 12.148 1.00 98.62 274 VAL A CA 1
ATOM 2150 C C . VAL A 1 274 ? -7.457 5.390 12.037 1.00 98.62 274 VAL A C 1
ATOM 2152 O O . VAL A 1 274 ? -6.922 6.084 11.173 1.00 98.62 274 VAL A O 1
ATOM 2155 N N . ASP A 1 275 ? -8.345 5.878 12.906 1.00 98.31 275 ASP A N 1
ATOM 2156 C CA . ASP A 1 275 ? -8.793 7.274 12.882 1.00 98.31 275 ASP A CA 1
ATOM 2157 C C . ASP A 1 275 ? -7.616 8.245 13.059 1.00 98.31 275 ASP A C 1
ATOM 2159 O O . ASP A 1 275 ? -7.450 9.183 12.277 1.00 98.31 275 ASP A O 1
ATOM 2163 N N . ASP A 1 276 ? -6.718 7.969 14.007 1.00 98.44 276 ASP A N 1
ATOM 2164 C CA . ASP A 1 276 ? -5.509 8.760 14.234 1.00 98.44 276 ASP A CA 1
ATOM 2165 C C . ASP A 1 276 ? -4.567 8.726 13.017 1.00 98.44 276 ASP A C 1
ATOM 2167 O O . ASP A 1 276 ? -4.059 9.773 12.604 1.00 98.44 276 ASP A O 1
ATOM 2171 N N . ALA A 1 277 ? -4.335 7.558 12.403 1.00 98.62 277 ALA A N 1
ATOM 2172 C CA . ALA A 1 277 ? -3.469 7.432 11.227 1.00 98.62 277 ALA A CA 1
ATOM 2173 C C . ALA A 1 277 ? -3.997 8.226 10.028 1.00 98.62 277 ALA A C 1
ATOM 2175 O O . ALA A 1 277 ? -3.230 8.923 9.355 1.00 98.62 277 ALA A O 1
ATOM 2176 N N . PHE A 1 278 ? -5.306 8.176 9.787 1.00 98.56 278 PHE A N 1
ATOM 2177 C CA . PHE A 1 278 ? -5.927 8.924 8.703 1.00 98.56 278 PHE A CA 1
ATOM 2178 C C . PHE A 1 278 ? -6.058 10.420 9.013 1.00 98.56 278 PHE A C 1
ATOM 2180 O O . PHE A 1 278 ? -5.773 11.259 8.152 1.00 98.56 278 PHE A O 1
ATOM 2187 N N . THR A 1 279 ? -6.361 10.786 10.259 1.00 98.06 279 THR A N 1
ATOM 2188 C CA . THR A 1 279 ? -6.317 12.179 10.723 1.00 98.06 279 THR A CA 1
ATOM 2189 C C . THR A 1 279 ? -4.916 12.766 10.543 1.00 98.06 279 THR A C 1
ATOM 2191 O O . THR A 1 279 ? -4.778 13.900 10.079 1.00 98.06 279 THR A O 1
ATOM 2194 N N . ALA A 1 280 ? -3.862 11.993 10.823 1.00 97.88 280 ALA A N 1
ATOM 2195 C CA . ALA A 1 280 ? -2.475 12.423 10.672 1.00 97.88 280 ALA A CA 1
ATOM 2196 C C . ALA A 1 280 ? -2.068 12.703 9.214 1.00 97.88 280 ALA A C 1
ATOM 2198 O O . ALA A 1 280 ? -1.134 13.476 9.001 1.00 97.88 280 ALA A O 1
ATOM 2199 N N . ILE A 1 281 ? -2.751 12.129 8.213 1.00 97.56 281 ILE A N 1
ATOM 2200 C CA . ILE A 1 281 ? -2.577 12.460 6.781 1.00 97.56 281 ILE A CA 1
ATOM 2201 C C . ILE A 1 281 ? -3.646 13.441 6.255 1.00 97.56 281 ILE A C 1
ATOM 2203 O O . ILE A 1 281 ? -3.621 13.826 5.082 1.00 97.56 281 ILE A O 1
ATOM 2207 N N . GLY A 1 282 ? -4.550 13.898 7.126 1.00 96.94 282 GLY A N 1
ATOM 2208 C CA . GLY A 1 282 ? -5.527 14.953 6.863 1.00 96.94 282 GLY A CA 1
ATOM 2209 C C . GLY A 1 282 ? -6.940 14.480 6.520 1.00 96.94 282 GLY A C 1
ATOM 2210 O O . GLY A 1 282 ? -7.770 15.314 6.154 1.00 96.94 282 GLY A O 1
ATOM 2211 N N . TYR A 1 283 ? -7.247 13.193 6.647 1.00 97.38 283 TYR A N 1
ATOM 2212 C CA . TYR A 1 283 ? -8.567 12.621 6.369 1.00 97.38 283 TYR A CA 1
ATOM 2213 C C . TYR A 1 283 ? -9.186 12.064 7.657 1.00 97.38 283 TYR A C 1
ATOM 2215 O O . TYR A 1 283 ? -9.182 10.860 7.841 1.00 97.38 283 TYR A O 1
ATOM 2223 N N . PRO A 1 284 ? -9.670 12.901 8.590 1.00 96.69 284 PRO A N 1
ATOM 2224 C CA . PRO A 1 284 ? -10.249 12.393 9.833 1.00 96.69 284 PRO A CA 1
ATOM 2225 C C . PRO A 1 284 ? -11.473 11.516 9.564 1.00 96.69 284 PRO A C 1
ATOM 2227 O O . PRO A 1 284 ? -12.210 11.753 8.601 1.00 96.69 284 PRO A O 1
ATOM 2230 N N . GLY A 1 285 ? -11.693 10.525 10.422 1.00 94.69 285 GLY A N 1
ATOM 2231 C CA . GLY A 1 285 ? -12.864 9.670 10.376 1.00 94.69 285 GLY A CA 1
ATOM 2232 C C . GLY A 1 285 ? -14.155 10.363 10.816 1.00 94.69 285 GLY A C 1
ATOM 2233 O O . GLY A 1 285 ? -14.181 11.561 11.118 1.00 94.69 285 GLY A O 1
ATOM 2234 N N . PRO A 1 286 ? -15.268 9.612 10.836 1.00 92.94 286 PRO A N 1
ATOM 2235 C CA . PRO A 1 286 ? -16.601 10.155 11.096 1.00 92.94 286 PRO A CA 1
ATOM 2236 C C . PRO A 1 286 ? -16.814 10.613 12.551 1.00 92.94 286 PRO A C 1
ATOM 2238 O O . PRO A 1 286 ? -17.799 11.295 12.827 1.00 92.94 286 PRO A O 1
ATOM 2241 N N . GLY A 1 287 ? -15.914 10.259 13.475 1.00 87.81 287 GLY A N 1
ATOM 2242 C CA . GLY A 1 287 ? -15.968 10.621 14.897 1.00 87.81 287 GLY A CA 1
ATOM 2243 C C . GLY A 1 287 ? -16.768 9.659 15.784 1.00 87.81 287 GLY A C 1
ATOM 2244 O O . GLY A 1 287 ? -16.585 9.678 17.000 1.00 87.81 287 GLY A O 1
ATOM 2245 N N . ASP A 1 288 ? -17.596 8.796 15.188 1.00 93.12 288 ASP A N 1
ATOM 2246 C CA . ASP A 1 288 ? -18.294 7.706 15.874 1.00 93.12 288 ASP A CA 1
ATOM 2247 C C . ASP A 1 288 ? -17.590 6.365 15.618 1.00 93.12 288 ASP A C 1
ATOM 2249 O O . ASP A 1 288 ? -17.115 6.098 14.513 1.00 93.12 288 ASP A O 1
ATOM 2253 N N . TYR A 1 289 ? -17.562 5.502 16.637 1.00 94.81 289 TYR A N 1
ATOM 2254 C CA . TYR A 1 289 ? -16.945 4.176 16.573 1.00 94.81 289 TYR A CA 1
ATOM 2255 C C . TYR A 1 289 ? -17.991 3.068 16.495 1.00 94.81 289 TYR A C 1
ATOM 2257 O O . TYR A 1 289 ? -19.075 3.158 17.071 1.00 94.81 289 TYR A O 1
ATOM 2265 N N . TYR A 1 290 ? -17.642 1.981 15.814 1.00 94.81 290 TYR A N 1
ATOM 2266 C CA . TYR A 1 290 ? -18.489 0.803 15.703 1.00 94.81 290 TYR A CA 1
ATOM 2267 C C . TYR A 1 290 ? -18.490 0.002 17.003 1.00 94.81 290 TYR A C 1
ATOM 2269 O O . TYR A 1 290 ? -17.432 -0.348 17.527 1.00 94.81 290 TYR A O 1
ATOM 2277 N N . GLU A 1 291 ? -19.680 -0.339 17.495 1.00 93.56 291 GLU A N 1
ATOM 2278 C CA . GLU A 1 291 ? -19.873 -1.063 18.752 1.00 93.56 291 GLU A CA 1
ATOM 2279 C C . GLU A 1 291 ? -20.693 -2.340 18.560 1.00 93.56 291 GLU A C 1
ATOM 2281 O O . GLU A 1 291 ? -21.463 -2.496 17.607 1.00 93.56 291 GLU A O 1
ATOM 2286 N N . CYS A 1 292 ? -20.556 -3.269 19.506 1.00 89.50 292 CYS A N 1
ATOM 2287 C CA . CYS A 1 292 ? -21.415 -4.439 19.551 1.00 89.50 292 CYS A CA 1
ATOM 2288 C C . CYS A 1 292 ? -22.859 -4.056 19.899 1.00 89.50 292 CYS A C 1
ATOM 2290 O O . CYS A 1 292 ? -23.071 -3.208 20.769 1.00 89.50 292 CYS A O 1
ATOM 2292 N N . PRO A 1 293 ? -23.861 -4.707 19.281 1.00 83.31 293 PRO A N 1
ATOM 2293 C CA . PRO A 1 293 ? -25.252 -4.490 19.650 1.00 83.31 293 PRO A CA 1
ATOM 2294 C C . PRO A 1 293 ? -25.478 -4.846 21.125 1.00 83.31 293 PRO A C 1
ATOM 2296 O O . PRO A 1 293 ? -24.849 -5.770 21.655 1.00 83.31 293 PRO A O 1
ATOM 2299 N N . SER A 1 294 ? -26.373 -4.094 21.768 1.00 73.62 294 SER A N 1
ATOM 2300 C CA . SER A 1 294 ? -26.770 -4.285 23.165 1.00 73.62 294 SER A CA 1
ATOM 2301 C C . SER A 1 294 ? -27.631 -5.524 23.400 1.00 73.62 294 SER A C 1
ATOM 2303 O O . SER A 1 294 ? -28.360 -5.959 22.478 1.00 73.62 294 SER A O 1
#